Protein AF-0000000079470065 (afdb_homodimer)

Radius of gyration: 27.19 Å; Cα contacts (8 Å, |Δi|>4): 538; chains: 2; bounding box: 46×106×89 Å

pLDDT: mean 90.36, std 14.83, range [34.91, 98.94]

Foldseek 3Di:
DPPPPPPPPPDPPPPPPPPPPPPDFAADDALADALVRVQVLCVVVPWHWDWDADPVRATWIWTDDPRFIKIKHFDPHDPVRHGQKIKIKGKDAPADAPPCLQVVCCVPDPQWRWDADPRGMIMTMGIDGQPDPHGPVVVVVSVVVCNVCVVVSCVSSPD/DPPDPPPPPPDPPPPPPPPPPPPDFAADDALADALVRVQVLCVVVPWHWDWDADPVRATWIWTDDPRFIKIKHFDPHDPVRHGQKIKIKGKDAPADAPPCLQVVCVVPDPQWRWDADPRGMIMTMGIDGQPDPHGPVVVVVSVVVCNVCVVVSCVSSPD

Structure (mmCIF, N/CA/C/O backbone):
data_AF-0000000079470065-model_v1
#
loop_
_entity.id
_entity.type
_entity.pdbx_description
1 polymer 'YbjN domain-containing protein'
#
loop_
_atom_site.group_PDB
_atom_site.id
_atom_site.type_symbol
_atom_site.label_atom_id
_atom_site.label_alt_id
_atom_site.label_comp_id
_atom_site.label_asym_id
_atom_site.label_entity_id
_atom_site.label_seq_id
_atom_site.pdbx_PDB_ins_code
_atom_site.Cartn_x
_atom_site.Cartn_y
_atom_site.Cartn_z
_atom_site.occupancy
_atom_site.B_iso_or_equiv
_atom_site.auth_seq_id
_atom_site.auth_comp_id
_atom_site.auth_asym_id
_atom_site.auth_atom_id
_atom_site.pdbx_PDB_model_num
ATOM 1 N N . MET A 1 1 ? -19.859 83.875 -9.125 1 36.03 1 MET A N 1
ATOM 2 C CA . MET A 1 1 ? -20.297 82.5 -9.25 1 36.03 1 MET A CA 1
ATOM 3 C C . MET A 1 1 ? -19.109 81.562 -9.258 1 36.03 1 MET A C 1
ATOM 5 O O . MET A 1 1 ? -18.391 81.5 -10.258 1 36.03 1 MET A O 1
ATOM 9 N N . THR A 1 2 ? -18.297 81.562 -8.109 1 48.78 2 THR A N 1
ATOM 10 C CA . THR A 1 2 ? -17.062 80.812 -7.844 1 48.78 2 THR A CA 1
ATOM 11 C C . THR A 1 2 ? -17.328 79.312 -7.855 1 48.78 2 THR A C 1
ATOM 13 O O . THR A 1 2 ? -18.219 78.812 -7.156 1 48.78 2 THR A O 1
ATOM 16 N N . GLY A 1 3 ? -17.172 78.625 -9.008 1 45.06 3 GLY A N 1
ATOM 17 C CA . GLY A 1 3 ? -17.281 77.188 -9.219 1 45.06 3 GLY A CA 1
ATOM 18 C C . GLY A 1 3 ? -16.453 76.375 -8.25 1 45.06 3 GLY A C 1
ATOM 19 O O . GLY A 1 3 ? -15.234 76.562 -8.148 1 45.06 3 GLY A O 1
ATOM 20 N N . LYS A 1 4 ? -17.062 76 -7.09 1 53.5 4 LYS A N 1
ATOM 21 C CA . LYS A 1 4 ? -16.453 75.062 -6.129 1 53.5 4 LYS A CA 1
ATOM 22 C C . LYS A 1 4 ? -16.047 73.812 -6.805 1 53.5 4 LYS A C 1
ATOM 24 O O . LYS A 1 4 ? -16.859 73.125 -7.43 1 53.5 4 LYS A O 1
ATOM 29 N N . ARG A 1 5 ? -14.836 73.688 -7.273 1 56.25 5 ARG A N 1
ATOM 30 C CA . ARG A 1 5 ? -14.273 72.375 -7.75 1 56.25 5 ARG A CA 1
ATOM 31 C C . ARG A 1 5 ? -14.398 71.312 -6.691 1 56.25 5 ARG A C 1
ATOM 33 O O . ARG A 1 5 ? -13.945 71.5 -5.555 1 56.25 5 ARG A O 1
ATOM 40 N N . ILE A 1 6 ? -15.484 70.5 -6.668 1 55.84 6 ILE A N 1
ATOM 41 C CA . ILE A 1 6 ? -15.617 69.312 -5.852 1 55.84 6 ILE A CA 1
ATOM 42 C C . ILE A 1 6 ? -14.484 68.312 -6.18 1 55.84 6 ILE A C 1
ATOM 44 O O . ILE A 1 6 ? -14.344 67.938 -7.328 1 55.84 6 ILE A O 1
ATOM 48 N N . ALA A 1 7 ? -13.352 68.312 -5.496 1 55.88 7 ALA A N 1
ATOM 49 C CA . ALA A 1 7 ? -12.305 67.312 -5.582 1 55.88 7 ALA A CA 1
ATOM 50 C C . ALA A 1 7 ? -12.852 65.938 -5.254 1 55.88 7 ALA A C 1
ATOM 52 O O . ALA A 1 7 ? -13.43 65.75 -4.191 1 55.88 7 ALA A O 1
ATOM 53 N N . THR A 1 8 ? -13.32 65.188 -6.254 1 56.91 8 THR A N 1
ATOM 54 C CA . THR A 1 8 ? -13.68 63.781 -6.086 1 56.91 8 THR A CA 1
ATOM 55 C C . THR A 1 8 ? -12.492 62.969 -5.551 1 56.91 8 THR A C 1
ATOM 57 O O . THR A 1 8 ? -11.438 62.906 -6.184 1 56.91 8 THR A O 1
ATOM 60 N N . LEU A 1 9 ? -12.312 62.812 -4.246 1 56 9 LEU A N 1
ATOM 61 C CA . LEU A 1 9 ? -11.344 61.906 -3.654 1 56 9 LEU A CA 1
ATOM 62 C C . LEU A 1 9 ? -11.617 60.469 -4.098 1 56 9 LEU A C 1
ATOM 64 O O . LEU A 1 9 ? -12.688 59.938 -3.83 1 56 9 LEU A O 1
ATOM 68 N N . ALA A 1 10 ? -10.945 59.969 -5.129 1 56.75 10 ALA A N 1
ATOM 69 C CA . ALA A 1 10 ? -10.984 58.562 -5.52 1 56.75 10 ALA A CA 1
ATOM 70 C C . ALA A 1 10 ? -10.422 57.656 -4.414 1 56.75 10 ALA A C 1
ATOM 72 O O . ALA A 1 10 ? -9.258 57.781 -4.027 1 56.75 10 ALA A O 1
ATOM 73 N N . ALA A 1 11 ? -11.273 57.125 -3.537 1 57.31 11 ALA A N 1
ATOM 74 C CA . ALA A 1 11 ? -10.883 56.094 -2.574 1 57.31 11 ALA A CA 1
ATOM 75 C C . ALA A 1 11 ? -10.312 54.844 -3.281 1 57.31 11 ALA A C 1
ATOM 77 O O . ALA A 1 11 ? -11 54.219 -4.098 1 57.31 11 ALA A O 1
ATOM 78 N N . ALA A 1 12 ? -8.977 54.656 -3.426 1 59.12 12 ALA A N 1
ATOM 79 C CA . ALA A 1 12 ? -8.32 53.438 -3.889 1 59.12 12 ALA A CA 1
ATOM 80 C C . ALA A 1 12 ? -8.672 52.25 -2.988 1 59.12 12 ALA A C 1
ATOM 82 O O . ALA A 1 12 ? -8.305 52.219 -1.811 1 59.12 12 ALA A O 1
ATOM 83 N N . ILE A 1 13 ? -9.688 51.438 -3.254 1 58.19 13 ILE A N 1
ATOM 84 C CA . ILE A 1 13 ? -9.961 50.188 -2.592 1 58.19 13 ILE A CA 1
ATOM 85 C C . ILE A 1 13 ? -8.766 49.25 -2.746 1 58.19 13 ILE A C 1
ATOM 87 O O . ILE A 1 13 ? -8.445 48.812 -3.855 1 58.19 13 ILE A O 1
ATOM 91 N N . LEU A 1 14 ? -7.758 49.219 -1.852 1 56.38 14 LEU A N 1
ATOM 92 C CA . LEU A 1 14 ? -6.738 48.188 -1.781 1 56.38 14 LEU A CA 1
ATOM 93 C C . LEU A 1 14 ? -7.371 46.812 -1.575 1 56.38 14 LEU A C 1
ATOM 95 O O . LEU A 1 14 ? -7.891 46.531 -0.496 1 56.38 14 LEU A O 1
ATOM 99 N N . LEU A 1 15 ? -7.738 46.125 -2.592 1 57.97 15 LEU A N 1
ATOM 100 C CA . LEU A 1 15 ? -8.062 44.688 -2.49 1 57.97 15 LEU A CA 1
ATOM 101 C C . LEU A 1 15 ? -6.875 43.906 -1.955 1 57.97 15 LEU A C 1
ATOM 103 O O . LEU A 1 15 ? -5.871 43.75 -2.652 1 57.97 15 LEU A O 1
ATOM 107 N N . ALA A 1 16 ?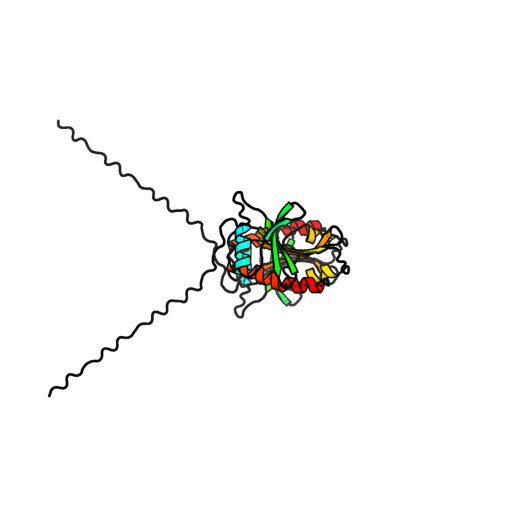 -6.691 43.781 -0.651 1 58.59 16 ALA A N 1
ATOM 108 C CA . ALA A 1 16 ? -5.754 42.812 -0.062 1 58.59 16 ALA A CA 1
ATOM 109 C C . ALA A 1 16 ? -6.004 41.406 -0.588 1 58.59 16 ALA A C 1
ATOM 111 O O . ALA A 1 16 ? -7.047 40.812 -0.315 1 58.59 16 ALA A O 1
ATOM 112 N N . ALA A 1 17 ? -5.348 41 -1.659 1 58.59 17 ALA A N 1
ATOM 113 C CA . ALA A 1 17 ? -5.332 39.594 -2.068 1 58.59 17 ALA A CA 1
ATOM 114 C C . ALA A 1 17 ? -4.891 38.688 -0.919 1 58.59 17 ALA A C 1
ATOM 116 O O . ALA A 1 17 ? -3.717 38.688 -0.542 1 58.59 17 ALA A O 1
ATOM 117 N N . LEU A 1 18 ? -5.738 38.25 -0.056 1 59.16 18 LEU A N 1
ATOM 118 C CA . LEU A 1 18 ? -5.418 37.219 0.899 1 59.16 18 LEU A CA 1
ATOM 119 C C . LEU A 1 18 ? -4.789 36 0.195 1 59.16 18 LEU A C 1
ATOM 121 O O . LEU A 1 18 ? -5.316 35.531 -0.81 1 5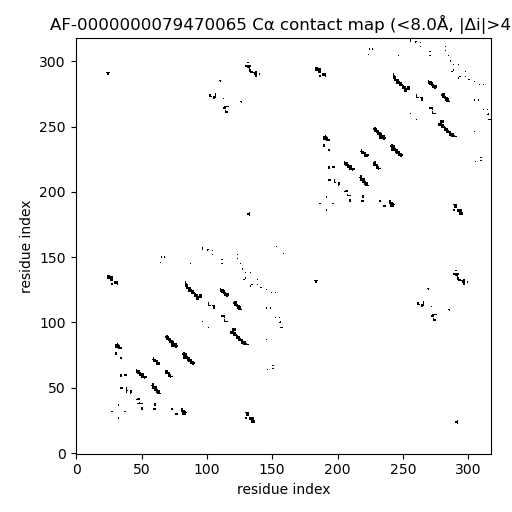9.16 18 LEU A O 1
ATOM 125 N N . PRO A 1 19 ? -3.594 35.75 0.337 1 56.59 19 PRO A N 1
ATOM 126 C CA . PRO A 1 19 ? -3.07 34.5 -0.257 1 56.59 19 PRO A CA 1
ATOM 127 C C . PRO A 1 19 ? -3.998 33.312 -0.049 1 56.59 19 PRO A C 1
ATOM 129 O O . PRO A 1 19 ? -4.59 33.156 1.022 1 56.59 19 PRO A O 1
ATOM 132 N N . ALA A 1 20 ? -4.625 32.906 -1.124 1 55.28 20 ALA A N 1
ATOM 133 C CA . ALA A 1 20 ? -5.375 31.656 -1.02 1 55.28 20 ALA A CA 1
ATOM 134 C C . ALA A 1 20 ? -4.609 30.625 -0.199 1 55.28 20 ALA A C 1
ATOM 136 O O . ALA A 1 20 ? -3.574 30.109 -0.639 1 55.28 20 ALA A O 1
ATOM 137 N N . ALA A 1 21 ? -4.66 30.719 1.068 1 59.12 21 ALA A N 1
ATOM 138 C CA . ALA A 1 21 ? -4.062 29.703 1.936 1 59.12 21 ALA A CA 1
ATOM 139 C C . ALA A 1 21 ? -4.348 28.297 1.418 1 59.12 21 ALA A C 1
ATOM 141 O O . ALA A 1 21 ? -5.5 27.969 1.136 1 59.12 21 ALA A O 1
ATOM 142 N N . ARG A 1 22 ? -3.367 27.75 0.613 1 59.44 22 ARG A N 1
ATOM 143 C CA . ARG A 1 22 ? -3.561 26.344 0.281 1 59.44 22 ARG A CA 1
ATOM 144 C C . ARG A 1 22 ? -4.117 25.578 1.473 1 59.44 22 ARG A C 1
ATOM 146 O O . ARG A 1 22 ? -3.566 25.641 2.574 1 59.44 22 ARG A O 1
ATOM 153 N N . ALA A 1 23 ? -5.344 25.203 1.37 1 65.5 23 ALA A N 1
ATOM 154 C CA . ALA A 1 23 ? -6.012 24.484 2.455 1 65.5 23 ALA A CA 1
ATOM 155 C C . ALA A 1 23 ? -5.207 23.266 2.889 1 65.5 23 ALA A C 1
ATOM 157 O O . ALA A 1 23 ? -4.902 22.391 2.07 1 65.5 23 ALA A O 1
ATOM 158 N N . SER A 1 24 ? -4.488 23.344 3.953 1 77 24 SER A N 1
ATOM 159 C CA . SER A 1 24 ? -3.75 22.234 4.562 1 77 24 SER A CA 1
ATOM 160 C C . SER A 1 24 ? -4.641 21.016 4.754 1 77 24 SER A C 1
ATOM 162 O O . SER A 1 24 ? -5.84 21.141 5.012 1 77 24 SER A O 1
ATOM 164 N N . ALA A 1 25 ? -4.102 19.797 4.34 1 84.31 25 ALA A N 1
ATOM 165 C CA . ALA A 1 25 ? -4.828 18.547 4.551 1 84.31 25 ALA A CA 1
ATOM 166 C C . ALA A 1 25 ? -5.27 18.406 6.004 1 84.31 25 ALA A C 1
ATOM 168 O O . ALA A 1 25 ? -4.578 18.859 6.914 1 84.31 25 ALA A O 1
ATOM 169 N N . ARG A 1 26 ? -6.504 17.891 6.211 1 91.06 26 ARG A N 1
ATOM 170 C CA . ARG A 1 26 ? -7.062 17.703 7.547 1 91.06 26 ARG A CA 1
ATOM 171 C C . ARG A 1 26 ? -6.48 16.453 8.203 1 91.06 26 ARG A C 1
ATOM 173 O O . ARG A 1 26 ? -6.539 15.359 7.637 1 91.06 26 ARG A O 1
ATOM 180 N N . ASP A 1 27 ? -6.055 16.562 9.375 1 93.62 27 ASP A N 1
ATOM 181 C CA . ASP A 1 27 ? -5.422 15.469 10.102 1 93.62 27 ASP A CA 1
ATOM 182 C C . ASP A 1 27 ? -6.449 14.406 10.492 1 93.62 27 ASP A C 1
ATOM 184 O O . ASP A 1 27 ? -7.562 14.734 10.906 1 93.62 27 ASP A O 1
ATOM 188 N N . LEU A 1 28 ? -5.988 13.148 10.422 1 95.31 28 LEU A N 1
ATOM 189 C CA . LEU A 1 28 ? -6.762 12.086 11.055 1 95.31 28 LEU A CA 1
ATOM 190 C C . LEU A 1 28 ? -6.527 12.07 12.562 1 95.31 28 LEU A C 1
ATOM 192 O O . LEU A 1 28 ? -5.504 12.562 13.047 1 95.31 28 LEU A O 1
ATOM 196 N N . PRO A 1 29 ? -7.48 11.539 13.25 1 93.75 29 PRO A N 1
ATOM 197 C CA . PRO A 1 29 ? -7.273 11.43 14.695 1 93.75 29 PRO A CA 1
ATOM 198 C C . PRO A 1 29 ? -6.02 10.633 15.055 1 93.75 29 PRO A C 1
ATOM 200 O O . PRO A 1 29 ? -5.699 9.648 14.375 1 93.75 29 PRO A O 1
ATOM 203 N N . ALA A 1 30 ? -5.395 11.117 16.141 1 92 30 ALA A N 1
ATOM 204 C CA . ALA A 1 30 ? -4.254 10.359 16.641 1 92 30 ALA A CA 1
ATOM 205 C C . ALA A 1 30 ? -4.652 8.922 16.969 1 92 30 ALA A C 1
ATOM 207 O O . ALA A 1 30 ? -5.727 8.68 17.531 1 92 30 ALA A O 1
ATOM 208 N N . GLY A 1 31 ? -3.82 7.984 16.609 1 94.88 31 GLY A N 1
ATOM 209 C CA . GLY A 1 31 ? -4.07 6.586 16.906 1 94.88 31 GLY A CA 1
ATOM 210 C C . GLY A 1 31 ? -4.875 5.879 15.836 1 94.88 31 GLY A C 1
ATOM 211 O O . GLY A 1 31 ? -5.066 4.664 15.898 1 94.88 31 GLY A O 1
ATOM 212 N N . GLY A 1 32 ? -5.344 6.598 14.844 1 97.25 32 GLY A N 1
ATOM 213 C CA . GLY A 1 32 ? -6.086 5.988 13.75 1 97.25 32 GLY A CA 1
ATOM 214 C C . GLY A 1 32 ? -7.59 6.156 13.891 1 97.25 32 GLY A C 1
ATOM 215 O O . GLY A 1 32 ? -8.062 7.141 14.469 1 97.25 32 GLY A O 1
ATOM 216 N N . LEU A 1 33 ? -8.328 5.301 13.297 1 98.56 33 LEU A N 1
ATOM 217 C CA . LEU A 1 33 ? -9.773 5.441 13.211 1 98.56 33 LEU A CA 1
ATOM 218 C C . LEU A 1 33 ? -10.477 4.258 13.867 1 98.56 33 LEU A C 1
ATOM 220 O O . LEU A 1 33 ? -9.984 3.127 13.805 1 98.56 33 LEU A O 1
ATOM 224 N N . THR A 1 34 ? -11.586 4.555 14.516 1 98.44 34 THR A N 1
ATOM 225 C CA . THR A 1 34 ? -12.477 3.482 14.945 1 98.44 34 THR A CA 1
ATOM 226 C C . THR A 1 34 ? -13.273 2.938 13.766 1 98.44 34 THR A C 1
ATOM 228 O O . THR A 1 34 ? -13.398 3.602 12.734 1 98.44 34 THR A O 1
ATOM 231 N N . ARG A 1 35 ? -13.805 1.735 13.984 1 98.62 35 ARG A N 1
ATOM 232 C CA . ARG A 1 35 ? -14.656 1.186 12.938 1 98.62 35 ARG A CA 1
ATOM 233 C C . ARG A 1 35 ? -15.867 2.08 12.695 1 98.62 35 ARG A C 1
ATOM 235 O O . ARG A 1 35 ? -16.328 2.211 11.555 1 98.62 35 ARG A O 1
ATOM 242 N N . ALA A 1 36 ? -16.391 2.729 13.695 1 98.62 36 ALA A N 1
ATOM 243 C CA . ALA A 1 36 ? -17.531 3.643 13.555 1 98.62 36 ALA A CA 1
ATOM 244 C C . ALA A 1 36 ? -17.156 4.848 12.695 1 98.62 36 ALA A C 1
ATOM 246 O O . ALA A 1 36 ? -17.938 5.285 11.844 1 98.62 36 ALA A O 1
ATOM 247 N N . GLU A 1 37 ? -15.992 5.359 12.914 1 98.62 37 GLU A N 1
ATOM 248 C CA . GLU A 1 37 ? -15.523 6.496 12.125 1 98.62 37 GLU A CA 1
ATOM 249 C C . GLU A 1 37 ? -15.266 6.094 10.672 1 98.62 37 GLU A C 1
ATOM 251 O O . GLU A 1 37 ? -15.523 6.875 9.758 1 98.62 37 GLU A O 1
ATOM 256 N N . ILE A 1 38 ? -14.734 4.852 10.461 1 98.88 38 ILE A N 1
ATOM 257 C CA . ILE A 1 38 ? -14.531 4.344 9.109 1 98.88 38 ILE A CA 1
ATOM 258 C C . ILE A 1 38 ? -15.883 4.219 8.398 1 98.88 38 ILE A C 1
ATOM 260 O O . ILE A 1 38 ? -16.016 4.637 7.246 1 98.88 38 ILE A O 1
ATOM 264 N N . ALA A 1 39 ? -16.859 3.697 9.125 1 98.94 39 ALA A N 1
ATOM 265 C CA . ALA A 1 39 ? -18.188 3.543 8.539 1 98.94 39 ALA A CA 1
ATOM 266 C C . ALA A 1 39 ? -18.781 4.898 8.172 1 98.94 39 ALA A C 1
ATOM 268 O O . ALA A 1 39 ? -19.328 5.07 7.078 1 98.94 39 ALA A O 1
ATOM 269 N N . GLN A 1 40 ? -18.656 5.848 9.055 1 98.81 40 GLN A N 1
ATOM 270 C CA . GLN A 1 40 ? -19.188 7.184 8.789 1 98.81 40 GLN A CA 1
ATOM 271 C C . GLN A 1 40 ? -18.484 7.832 7.605 1 98.81 40 GLN A C 1
ATOM 273 O O . GLN A 1 40 ? -19.109 8.492 6.785 1 98.81 40 GLN A O 1
ATOM 278 N N . TRP A 1 41 ? -17.188 7.637 7.547 1 98.81 41 TRP A N 1
ATOM 279 C CA . TRP A 1 41 ? -16.391 8.164 6.441 1 98.81 41 TRP A CA 1
ATOM 280 C C . TRP A 1 41 ? -16.844 7.562 5.113 1 98.81 41 TRP A C 1
ATOM 282 O O . TRP A 1 41 ? -17.062 8.289 4.137 1 98.81 41 TRP A O 1
ATOM 292 N N . LEU A 1 42 ? -17.031 6.262 5.07 1 98.94 42 LEU A N 1
ATOM 293 C CA . LEU A 1 42 ? -17.516 5.602 3.863 1 98.94 42 LEU A CA 1
ATOM 294 C C . LEU A 1 42 ? -18.891 6.129 3.475 1 98.94 42 LEU A C 1
ATOM 296 O O . LEU A 1 42 ? -19.141 6.438 2.307 1 98.94 42 LEU A O 1
ATOM 300 N N . GLN A 1 43 ? -19.75 6.289 4.438 1 98.88 43 GLN A N 1
ATOM 301 C CA . GLN A 1 43 ? -21.109 6.77 4.176 1 98.88 43 GLN A CA 1
ATOM 302 C C . GLN A 1 43 ? -21.094 8.211 3.672 1 98.88 43 GLN A C 1
ATOM 304 O O . GLN A 1 43 ? -21.875 8.57 2.795 1 98.88 43 GLN A O 1
ATOM 309 N N . GLY A 1 44 ? -20.203 9 4.23 1 98.56 44 GLY A N 1
ATOM 310 C CA . GLY A 1 44 ? -20.047 10.359 3.754 1 98.56 44 GLY A CA 1
ATOM 311 C C . GLY A 1 44 ? -19.625 10.438 2.295 1 98.56 44 GLY A C 1
ATOM 312 O O . GLY A 1 44 ? -19.859 11.445 1.63 1 98.56 44 GLY A O 1
ATOM 313 N N . HIS A 1 45 ? -19.078 9.406 1.792 1 98.56 45 HIS A N 1
ATOM 314 C CA . HIS A 1 45 ? -18.656 9.352 0.396 1 98.56 45 HIS A CA 1
ATOM 315 C C . HIS A 1 45 ? -19.703 8.625 -0.459 1 98.56 45 HIS A C 1
ATOM 317 O O . HIS A 1 45 ? -19.453 8.344 -1.635 1 98.56 45 HIS A O 1
ATOM 323 N N . GLY A 1 46 ? -20.812 8.203 0.137 1 98.56 46 GLY A N 1
ATOM 324 C CA . GLY A 1 46 ? -21.922 7.641 -0.622 1 98.56 46 GLY A CA 1
ATOM 325 C C . GLY A 1 46 ? -21.906 6.125 -0.658 1 98.56 46 GLY A C 1
ATOM 326 O O . GLY A 1 46 ? -22.656 5.512 -1.419 1 98.56 46 GLY A O 1
ATOM 327 N N . TYR A 1 47 ? -21.078 5.508 0.187 1 98.81 47 TYR A N 1
ATOM 328 C CA . TYR A 1 47 ? -21 4.051 0.215 1 98.81 47 TYR A CA 1
ATOM 329 C C . TYR A 1 47 ? -21.797 3.488 1.386 1 98.81 47 TYR A C 1
ATOM 331 O O . TYR A 1 47 ? -21.969 4.152 2.41 1 98.81 47 TYR A O 1
ATOM 339 N N . LYS A 1 48 ? -22.297 2.283 1.176 1 98.19 48 LYS A N 1
ATOM 340 C CA . LYS A 1 48 ? -22.797 1.536 2.326 1 98.19 48 LYS A CA 1
ATOM 341 C C . LYS A 1 48 ? -21.656 1.12 3.25 1 98.19 48 LYS A C 1
ATOM 343 O O . LYS A 1 48 ? -20.531 0.958 2.807 1 98.19 48 LYS A O 1
ATOM 348 N N . ALA A 1 49 ? -21.984 1.004 4.492 1 98.81 49 ALA A N 1
ATOM 349 C CA . ALA A 1 49 ? -20.984 0.555 5.469 1 98.81 49 ALA A CA 1
ATOM 350 C C . ALA A 1 49 ? -21.656 -0.171 6.633 1 98.81 49 ALA A C 1
ATOM 352 O O . ALA A 1 49 ? -22.516 0.394 7.316 1 98.81 49 ALA A O 1
ATOM 353 N N . LYS A 1 50 ? -21.297 -1.382 6.805 1 98.56 50 LYS A N 1
ATOM 354 C CA . LYS A 1 50 ? -21.812 -2.193 7.902 1 98.56 50 LYS A CA 1
ATOM 355 C C . LYS A 1 50 ? -20.688 -2.75 8.758 1 98.56 50 LYS A C 1
ATOM 357 O O . LYS A 1 50 ? -19.75 -3.354 8.242 1 98.56 50 LYS A O 1
ATOM 362 N N . ILE A 1 51 ? -20.797 -2.477 10.031 1 98.62 51 ILE A N 1
ATOM 363 C CA . ILE A 1 51 ? -19.859 -3.076 10.977 1 98.62 51 ILE A CA 1
ATOM 364 C C . ILE A 1 51 ? -20.406 -4.422 11.453 1 98.62 51 ILE A C 1
ATOM 366 O O . ILE A 1 51 ? -21.516 -4.504 11.961 1 98.62 51 ILE A O 1
ATOM 370 N N . HIS A 1 52 ? -19.625 -5.5 11.258 1 97.44 52 HIS A N 1
ATOM 371 C CA . HIS A 1 52 ? -20.031 -6.82 11.711 1 97.44 52 HIS A CA 1
ATOM 372 C C . HIS A 1 52 ? -18.844 -7.77 11.82 1 97.44 52 HIS A C 1
ATOM 374 O O . HIS A 1 52 ? -17.719 -7.406 11.453 1 97.44 52 HIS A O 1
ATOM 380 N N . ASP A 1 53 ? -19.047 -8.891 12.367 1 95.31 53 ASP A N 1
ATOM 381 C CA . ASP A 1 53 ? -18.016 -9.914 12.438 1 95.31 53 ASP A CA 1
ATOM 382 C C . ASP A 1 53 ? -18 -10.789 11.188 1 95.31 53 ASP A C 1
ATOM 384 O O . ASP A 1 53 ? -19.062 -11.148 10.672 1 95.31 53 ASP A O 1
ATOM 388 N N . ASP A 1 54 ? -16.797 -11.039 10.719 1 88.31 54 ASP A N 1
ATOM 389 C CA . ASP A 1 54 ? -16.719 -11.977 9.602 1 88.31 54 ASP A CA 1
ATOM 390 C C . ASP A 1 54 ? -16.875 -13.422 10.078 1 88.31 54 ASP A C 1
ATOM 392 O O . ASP A 1 54 ? -17.188 -13.656 11.25 1 88.31 54 ASP A O 1
ATOM 396 N N . SER A 1 55 ? -16.797 -14.336 9.148 1 85.12 55 SER A N 1
ATOM 397 C CA . SER A 1 55 ? -17.062 -15.734 9.461 1 85.12 55 SER A CA 1
ATOM 398 C C . SER A 1 55 ? -16.078 -16.266 10.492 1 85.12 55 SER A C 1
ATOM 400 O O . SER A 1 55 ? -16.359 -17.266 11.172 1 85.12 55 SER A O 1
ATOM 402 N N . SER A 1 56 ? -14.977 -15.648 10.617 1 87.06 56 SER A N 1
ATOM 403 C CA . SER A 1 56 ? -13.969 -16.078 11.586 1 87.06 56 SER A CA 1
ATOM 404 C C . SER A 1 56 ? -14.125 -15.336 12.906 1 87.06 56 SER A C 1
ATOM 406 O O . SER A 1 56 ? -13.359 -15.555 13.844 1 87.06 56 SER A O 1
ATOM 408 N N . GLY A 1 57 ? -15.016 -14.422 12.977 1 89.88 57 GLY A N 1
ATOM 409 C CA . GLY A 1 57 ? -15.25 -13.664 14.195 1 89.88 57 GLY A CA 1
ATOM 410 C C . GLY A 1 57 ? -14.484 -12.359 14.25 1 89.88 57 GLY A C 1
ATOM 411 O O . GLY A 1 57 ? -14.484 -11.672 15.273 1 89.88 57 GLY A O 1
ATOM 412 N N . THR A 1 58 ? -13.844 -12.102 13.141 1 91.5 58 THR A N 1
ATOM 413 C CA . THR A 1 58 ? -13.125 -10.836 13.086 1 91.5 58 THR A CA 1
ATOM 414 C C . THR A 1 58 ? -14.07 -9.688 12.727 1 91.5 58 THR A C 1
ATOM 416 O O . THR A 1 58 ? -14.789 -9.766 11.727 1 91.5 58 THR A O 1
ATOM 419 N N . SER A 1 59 ? -14.008 -8.641 13.594 1 94.06 59 SER A N 1
ATOM 420 C CA . SER A 1 59 ? -14.852 -7.477 13.336 1 94.06 59 SER A CA 1
ATOM 421 C C . SER A 1 59 ? -14.32 -6.664 12.156 1 94.06 59 SER A C 1
ATOM 423 O O . SER A 1 59 ? -13.156 -6.266 12.148 1 94.06 59 SER A O 1
ATOM 425 N N . ILE A 1 60 ? -15.203 -6.402 11.148 1 98 60 ILE A N 1
ATOM 426 C CA . ILE A 1 60 ? -14.82 -5.719 9.922 1 98 60 ILE A CA 1
ATOM 427 C C . ILE A 1 60 ? -15.875 -4.668 9.562 1 98 60 ILE A C 1
ATOM 429 O O . ILE A 1 60 ? -16.953 -4.625 10.172 1 98 60 ILE A O 1
ATOM 433 N N . VAL A 1 61 ? -15.523 -3.738 8.711 1 98.88 61 VAL A N 1
ATOM 434 C CA . VAL A 1 61 ? -16.469 -2.861 8.023 1 98.88 61 VAL A CA 1
ATOM 435 C C . VAL A 1 61 ? -16.688 -3.346 6.594 1 98.88 61 VAL A C 1
ATOM 437 O O . VAL A 1 61 ? -15.734 -3.42 5.809 1 98.88 61 VAL A O 1
ATOM 440 N N . THR A 1 62 ? -17.906 -3.678 6.25 1 98.81 62 THR A N 1
ATOM 441 C CA . THR A 1 62 ? -18.219 -4.176 4.914 1 98.81 62 THR A CA 1
ATOM 442 C C . THR A 1 62 ? -18.906 -3.094 4.082 1 98.81 62 THR A C 1
ATOM 444 O O . THR A 1 62 ? -19.766 -2.367 4.586 1 98.81 62 THR A O 1
ATOM 447 N N . SER A 1 63 ? -18.453 -2.967 2.84 1 98.88 63 SER A N 1
ATOM 448 C CA . SER A 1 63 ? -19.047 -2.035 1.885 1 98.88 63 SER A CA 1
ATOM 449 C C . SER A 1 63 ? -19.203 -2.682 0.514 1 98.88 63 SER A C 1
ATOM 451 O O . SER A 1 63 ? -19.266 -3.908 0.401 1 98.88 63 SER A O 1
ATOM 453 N N . ALA A 1 64 ? -19.594 -1.82 -0.484 1 98.81 64 ALA A N 1
ATOM 454 C CA . ALA A 1 64 ? -19.797 -2.295 -1.85 1 98.81 64 ALA A CA 1
ATOM 455 C C . ALA A 1 64 ? -19.703 -1.146 -2.85 1 98.81 64 ALA A C 1
ATOM 457 O O . ALA A 1 64 ? -20.031 -0.001 -2.52 1 98.81 64 ALA A O 1
ATOM 458 N N . SER A 1 65 ? -19.219 -1.472 -3.92 1 98.56 65 SER A N 1
ATOM 459 C CA . SER A 1 65 ? -19.203 -0.563 -5.062 1 98.56 65 SER A CA 1
ATOM 460 C C . SER A 1 65 ? -19.125 -1.331 -6.379 1 98.56 65 SER A C 1
ATOM 462 O O . SER A 1 65 ? -18.516 -2.396 -6.445 1 98.56 65 SER A O 1
ATOM 464 N N . ASP A 1 66 ? -19.812 -0.856 -7.449 1 98.19 66 ASP A N 1
ATOM 465 C CA . ASP A 1 66 ? -19.766 -1.439 -8.789 1 98.19 66 ASP A CA 1
ATOM 466 C C . ASP A 1 66 ? -20.203 -2.902 -8.766 1 98.19 66 ASP A C 1
ATOM 468 O O . ASP A 1 66 ? -19.641 -3.736 -9.469 1 98.19 66 ASP A O 1
ATOM 472 N N . GLY A 1 67 ? -21.125 -3.18 -7.824 1 98.06 67 GLY A N 1
ATOM 473 C CA . GLY A 1 67 ? -21.688 -4.52 -7.727 1 98.06 67 GLY A CA 1
ATOM 474 C C . GLY A 1 67 ? -20.75 -5.5 -7.039 1 98.06 67 GLY A C 1
ATOM 475 O O . GLY A 1 67 ? -21 -6.711 -7.047 1 98.06 67 GLY A O 1
ATOM 476 N N . LEU A 1 68 ? -19.656 -5.023 -6.5 1 98.69 68 LEU A N 1
ATOM 477 C CA . LEU A 1 68 ? -18.672 -5.867 -5.828 1 98.69 68 LEU A CA 1
ATOM 478 C C . LEU A 1 68 ? -18.656 -5.594 -4.328 1 98.69 68 LEU A C 1
ATOM 480 O O . LEU A 1 68 ? -18.625 -4.438 -3.904 1 98.69 68 LEU A O 1
ATOM 484 N N . ASN A 1 69 ? -18.656 -6.664 -3.521 1 98.25 69 ASN A N 1
ATOM 485 C CA . ASN A 1 69 ? -18.531 -6.531 -2.074 1 98.25 69 ASN A CA 1
ATOM 486 C C . ASN A 1 69 ? -17.078 -6.508 -1.637 1 98.25 69 ASN A C 1
ATOM 488 O O . ASN A 1 69 ? -16.25 -7.242 -2.18 1 98.25 69 ASN A O 1
ATOM 492 N N . TRP A 1 70 ? -16.812 -5.715 -0.678 1 98.62 70 TRP A N 1
ATOM 493 C CA . TRP A 1 70 ? -15.453 -5.645 -0.133 1 98.62 70 TRP A CA 1
ATOM 494 C C . TRP A 1 70 ? -15.477 -5.199 1.326 1 98.62 70 TRP A C 1
ATOM 496 O O . TRP A 1 70 ? -16.5 -4.73 1.822 1 98.62 70 TRP A O 1
ATOM 506 N N . ASP A 1 71 ? -14.336 -5.445 2.012 1 98.81 71 ASP A N 1
ATOM 507 C CA . ASP A 1 71 ? -14.227 -5.188 3.445 1 98.81 71 ASP A CA 1
ATOM 508 C C . ASP A 1 71 ? -13.039 -4.277 3.752 1 98.81 71 ASP A C 1
ATOM 510 O O . ASP A 1 71 ? -12.094 -4.191 2.965 1 98.81 71 ASP A O 1
ATOM 514 N N . ILE A 1 72 ? -13.188 -3.592 4.879 1 98.88 72 ILE A N 1
ATOM 515 C CA . ILE A 1 72 ? -12.016 -2.994 5.516 1 98.88 72 ILE A CA 1
ATOM 516 C C . ILE A 1 72 ? -11.727 -3.707 6.836 1 98.88 72 ILE A C 1
ATOM 518 O O . ILE A 1 72 ? -12.562 -3.711 7.742 1 98.88 72 ILE A O 1
ATOM 522 N N . TYR A 1 73 ? -10.562 -4.32 6.883 1 98.38 73 TYR A N 1
ATOM 523 C CA . TYR A 1 73 ? -10.016 -4.848 8.125 1 98.38 73 TYR A CA 1
ATOM 524 C C . TYR A 1 73 ? -9.195 -3.789 8.852 1 98.38 73 TYR A C 1
ATOM 526 O O . TYR A 1 73 ? -8.586 -2.922 8.227 1 98.38 73 TYR A O 1
ATOM 534 N N . VAL A 1 74 ? -9.242 -3.836 10.172 1 97.81 74 VAL A N 1
ATOM 535 C CA . VAL A 1 74 ? -8.469 -2.883 10.961 1 97.81 74 VAL A CA 1
ATOM 536 C C . VAL A 1 74 ? -7.477 -3.633 11.852 1 97.81 74 VAL A C 1
ATOM 538 O O . VAL A 1 74 ? -7.789 -4.707 12.367 1 97.81 74 VAL A O 1
ATOM 541 N N . TYR A 1 75 ? -6.281 -3.045 11.953 1 96.56 75 TYR A N 1
ATOM 542 C CA . TYR A 1 75 ? -5.215 -3.691 12.703 1 96.56 75 TYR A CA 1
ATOM 543 C C . TYR A 1 75 ? -4.52 -2.699 13.633 1 96.56 75 TYR A C 1
ATOM 545 O O . TYR A 1 75 ? -4.684 -1.486 13.484 1 96.56 75 TYR A O 1
ATOM 553 N N . GLU A 1 76 ? -3.799 -3.301 14.617 1 96.75 76 GLU A N 1
ATOM 554 C CA . GLU A 1 76 ? -2.996 -2.559 15.586 1 96.75 76 GLU A CA 1
ATOM 555 C C . GLU A 1 76 ? -3.85 -1.555 16.359 1 96.75 76 GLU A C 1
ATOM 557 O O . GLU A 1 76 ? -3.457 -0.398 16.531 1 96.75 76 GLU A O 1
ATOM 562 N N . CYS A 1 77 ? -4.977 -1.99 16.75 1 97.25 77 CYS A N 1
ATOM 563 C CA . CYS A 1 77 ? -5.914 -1.138 17.469 1 97.25 77 CYS A CA 1
ATOM 564 C C . CYS A 1 77 ? -5.469 -0.938 18.906 1 97.25 77 CYS A C 1
ATOM 566 O O . CYS A 1 77 ? -4.98 -1.871 19.547 1 97.25 77 CYS A O 1
ATOM 568 N N . ASN A 1 78 ? -5.719 0.286 19.344 1 97.06 78 ASN A N 1
ATOM 569 C CA . ASN A 1 78 ? -5.395 0.543 20.734 1 97.06 78 ASN A CA 1
ATOM 570 C C . ASN A 1 78 ? -6.586 0.277 21.656 1 97.06 78 ASN A C 1
ATOM 572 O O . ASN A 1 78 ? -7.613 -0.238 21.203 1 97.06 78 ASN A O 1
ATOM 576 N N . GLY A 1 79 ? -6.383 0.563 22.938 1 95.94 79 GLY A N 1
ATOM 577 C CA . GLY A 1 79 ? -7.398 0.263 23.938 1 95.94 79 GLY A CA 1
ATOM 578 C C . GLY A 1 79 ? -8.703 0.996 23.688 1 95.94 79 GLY A C 1
ATOM 579 O O . GLY A 1 79 ? -9.766 0.545 24.125 1 95.94 79 GLY A O 1
ATOM 580 N N . ALA A 1 80 ? -8.688 2.119 22.969 1 96.12 80 ALA A N 1
ATOM 581 C CA . ALA A 1 80 ? -9.867 2.932 22.703 1 96.12 80 ALA A CA 1
ATOM 582 C C . ALA A 1 80 ? -10.516 2.529 21.375 1 96.12 80 ALA A C 1
ATOM 584 O O . ALA A 1 80 ? -11.445 3.189 20.906 1 96.12 80 ALA A O 1
ATOM 585 N N . GLY A 1 81 ? -9.992 1.453 20.75 1 96.62 81 GLY A N 1
ATOM 586 C CA . GLY A 1 81 ? -10.555 0.966 19.5 1 96.62 81 GLY A CA 1
ATOM 587 C C . GLY A 1 81 ? -10.078 1.736 18.297 1 96.62 81 GLY A C 1
ATOM 588 O O . GLY A 1 81 ? -10.641 1.614 17.203 1 96.62 81 GLY A O 1
ATOM 589 N N . ARG A 1 82 ? -9.07 2.602 18.484 1 97.62 82 ARG A N 1
ATOM 590 C CA . ARG A 1 82 ? -8.492 3.344 17.375 1 97.62 82 ARG A CA 1
ATOM 591 C C . ARG A 1 82 ? -7.418 2.525 16.672 1 97.62 82 ARG A C 1
ATOM 593 O O . ARG A 1 82 ? -6.484 2.033 17.312 1 97.62 82 ARG A O 1
ATOM 600 N N . CYS A 1 83 ? -7.586 2.398 15.406 1 98.12 83 CYS A N 1
ATOM 601 C CA . CYS A 1 83 ? -6.734 1.511 14.617 1 98.12 83 CYS A CA 1
ATOM 602 C C . CYS A 1 83 ? -5.992 2.285 13.531 1 98.12 83 CYS A C 1
ATOM 604 O O . CYS A 1 83 ? -6.617 2.908 12.672 1 98.12 83 CYS A O 1
ATOM 606 N N . PRO A 1 84 ? -4.656 2.273 13.492 1 97.56 84 PRO A N 1
ATOM 607 C CA . PRO A 1 84 ? -3.877 3.029 12.508 1 97.56 84 PRO A CA 1
ATOM 608 C C . PRO A 1 84 ? -3.67 2.264 11.203 1 97.56 84 PRO A C 1
ATOM 610 O O . PRO A 1 84 ? -3.27 2.85 10.195 1 97.56 84 PRO A O 1
ATOM 613 N N . ASP A 1 85 ? -3.881 0.974 11.227 1 97.38 85 ASP A N 1
ATOM 614 C CA . ASP A 1 85 ? -3.543 0.104 10.102 1 97.38 85 ASP A CA 1
ATOM 615 C C . ASP A 1 85 ? -4.793 -0.556 9.523 1 97.38 85 ASP A C 1
ATOM 617 O O . ASP A 1 85 ? -5.492 -1.294 10.219 1 97.38 85 ASP A O 1
ATOM 621 N N . LEU A 1 86 ? -5.102 -0.228 8.211 1 98.44 86 LEU A N 1
ATOM 622 C CA . LEU A 1 86 ? -6.285 -0.711 7.516 1 98.44 86 LEU A CA 1
ATOM 623 C C . LEU A 1 86 ? -5.895 -1.608 6.344 1 98.44 86 LEU A C 1
ATOM 625 O O . LEU A 1 86 ? -4.785 -1.506 5.82 1 98.44 86 LEU A O 1
ATOM 629 N N . GLN A 1 87 ? -6.797 -2.475 5.984 1 98.75 87 GLN A N 1
ATOM 630 C CA . GLN A 1 87 ? -6.664 -3.264 4.766 1 98.75 87 GLN A CA 1
ATOM 631 C C . GLN A 1 87 ? -7.996 -3.383 4.035 1 98.75 87 GLN A C 1
ATOM 633 O O . GLN A 1 87 ? -8.977 -3.887 4.594 1 98.75 87 GLN A O 1
ATOM 638 N N . TYR A 1 88 ? -8.039 -2.83 2.785 1 98.88 88 TYR A N 1
ATOM 639 C CA . TYR A 1 88 ? -9.141 -3.17 1.892 1 98.88 88 TYR A CA 1
ATOM 640 C C . TYR A 1 88 ? -9 -4.594 1.369 1 98.88 88 TYR A C 1
ATOM 642 O O . TYR A 1 88 ? -7.895 -5.039 1.053 1 98.88 88 TYR A O 1
ATOM 650 N N . ALA A 1 89 ? -10.156 -5.246 1.295 1 98.75 89 ALA A N 1
ATOM 651 C CA . ALA A 1 89 ? -10.07 -6.629 0.832 1 98.75 89 ALA A CA 1
ATOM 652 C C . ALA A 1 89 ? -11.344 -7.047 0.103 1 98.75 89 ALA A C 1
ATOM 654 O O . ALA A 1 89 ? -12.445 -6.688 0.516 1 98.75 89 ALA A O 1
ATOM 655 N N . ALA A 1 90 ? -11.164 -7.773 -0.953 1 98.56 90 ALA A N 1
ATOM 656 C CA . ALA A 1 90 ? -12.242 -8.484 -1.639 1 98.56 90 ALA A CA 1
ATOM 657 C C . ALA A 1 90 ? -11.82 -9.914 -1.971 1 98.56 90 ALA A C 1
ATOM 659 O O . ALA A 1 90 ? -10.672 -10.164 -2.344 1 98.56 90 ALA A O 1
ATOM 660 N N . GLY A 1 91 ? -12.695 -10.812 -1.768 1 97.06 91 GLY A N 1
ATOM 661 C CA . GLY A 1 91 ? -12.445 -12.211 -2.051 1 97.06 91 GLY A CA 1
ATOM 662 C C . GLY A 1 91 ? -13.609 -12.898 -2.746 1 97.06 91 GLY A C 1
ATOM 663 O O . GLY A 1 91 ? -14.75 -12.469 -2.621 1 97.06 91 GLY A O 1
ATOM 664 N N . TRP A 1 92 ? -13.273 -13.898 -3.52 1 97.19 92 TRP A N 1
ATOM 665 C CA . TRP A 1 92 ? -14.234 -14.742 -4.227 1 97.19 92 TRP A CA 1
ATOM 666 C C . TRP A 1 92 ? -13.984 -16.219 -3.936 1 97.19 92 TRP A C 1
ATOM 668 O O . TRP A 1 92 ? -12.844 -16.688 -4.039 1 97.19 92 TRP A O 1
ATOM 678 N N . SER A 1 93 ? -15.023 -16.859 -3.553 1 94.75 93 SER A N 1
ATOM 679 C CA . SER A 1 93 ? -14.922 -18.297 -3.309 1 94.75 93 SER A CA 1
ATOM 680 C C . SER A 1 93 ? -15.281 -19.109 -4.559 1 94.75 93 SER A C 1
ATOM 682 O O . SER A 1 93 ? -16.062 -18.641 -5.395 1 94.75 93 SER A O 1
ATOM 684 N N . GLY A 1 94 ? -14.664 -20.297 -4.676 1 91.56 94 GLY A N 1
ATOM 685 C CA . GLY A 1 94 ? -15.008 -21.188 -5.77 1 91.56 94 GLY A CA 1
ATOM 686 C C . GLY A 1 94 ? -14.523 -20.703 -7.121 1 91.56 94 GLY A C 1
ATOM 687 O O . GLY A 1 94 ? -15.156 -20.953 -8.148 1 91.56 94 GLY A O 1
ATOM 688 N N . VAL A 1 95 ? -13.508 -19.875 -7.094 1 89.5 95 VAL A N 1
ATOM 689 C CA . VAL A 1 95 ? -12.953 -19.328 -8.32 1 89.5 95 VAL A CA 1
ATOM 690 C C . VAL A 1 95 ? -11.656 -20.062 -8.672 1 89.5 95 VAL A C 1
ATOM 692 O O . VAL A 1 95 ? -10.805 -20.281 -7.809 1 89.5 95 VAL A O 1
ATOM 695 N N . THR A 1 96 ? -11.633 -20.562 -9.844 1 87.94 96 THR A N 1
ATOM 696 C CA . THR A 1 96 ? -10.406 -21.125 -10.391 1 87.94 96 THR A CA 1
ATOM 697 C C . THR A 1 96 ? -9.82 -20.219 -11.461 1 87.94 96 THR A C 1
ATOM 699 O O . THR A 1 96 ? -10.531 -19.797 -12.383 1 87.94 96 THR A O 1
ATOM 702 N N . VAL A 1 97 ? -8.57 -19.859 -11.211 1 92.19 97 VAL A N 1
ATOM 703 C CA . VAL A 1 97 ? -7.887 -19.047 -12.219 1 92.19 97 VAL A CA 1
ATOM 704 C C . VAL A 1 97 ? -6.707 -19.828 -12.789 1 92.19 97 VAL A C 1
ATOM 706 O O . VAL A 1 97 ? -6.211 -20.766 -12.156 1 92.19 97 VAL A O 1
ATOM 709 N N . ALA A 1 98 ? -6.293 -19.453 -14 1 89.56 98 ALA A N 1
ATOM 710 C CA . ALA A 1 98 ? -5.086 -20.062 -14.562 1 89.56 98 ALA A CA 1
ATOM 711 C C . ALA A 1 98 ? -3.871 -19.781 -13.68 1 89.56 98 ALA A C 1
ATOM 713 O O . ALA A 1 98 ? -3.852 -18.812 -12.93 1 89.56 98 ALA A O 1
ATOM 714 N N . ASP A 1 99 ? -2.902 -20.656 -13.734 1 83.5 99 ASP A N 1
ATOM 715 C CA . ASP A 1 99 ? -1.732 -20.641 -12.859 1 83.5 99 ASP A CA 1
ATOM 716 C C . ASP A 1 99 ? -1.04 -19.266 -12.898 1 83.5 99 ASP A C 1
ATOM 718 O O . ASP A 1 99 ? -0.56 -18.797 -11.867 1 83.5 99 ASP A O 1
ATOM 722 N N . ASP A 1 100 ? -1.016 -18.562 -14 1 93.56 100 ASP A N 1
ATOM 723 C CA . ASP A 1 100 ? -0.201 -17.359 -14.094 1 93.56 100 ASP A CA 1
ATOM 724 C C . ASP A 1 100 ? -1.058 -16.109 -13.914 1 93.56 100 ASP A C 1
ATOM 726 O O . ASP A 1 100 ? -0.538 -14.992 -13.914 1 93.56 100 ASP A O 1
ATOM 730 N N . THR A 1 101 ? -2.322 -16.344 -13.602 1 97.31 101 THR A N 1
ATOM 731 C CA . THR A 1 101 ? -3.256 -15.219 -13.586 1 97.31 101 THR A CA 1
ATOM 732 C C . THR A 1 101 ? -2.916 -14.25 -12.453 1 97.31 101 THR A C 1
ATOM 734 O O . THR A 1 101 ? -2.824 -13.039 -12.672 1 97.31 101 THR A O 1
ATOM 737 N N . LEU A 1 102 ? -2.697 -14.773 -11.281 1 98.19 102 LEU A N 1
ATOM 738 C CA . LEU A 1 102 ? -2.473 -13.914 -10.125 1 98.19 102 LEU A CA 1
ATOM 739 C C . LEU A 1 102 ? -1.066 -13.328 -10.148 1 98.19 102 LEU A C 1
ATOM 741 O O . LEU A 1 102 ? -0.863 -12.172 -9.758 1 98.19 102 LEU A O 1
ATOM 745 N N . ASN A 1 103 ? -0.124 -14.094 -10.648 1 97.62 103 ASN A N 1
ATOM 746 C CA . ASN A 1 103 ? 1.213 -13.547 -10.844 1 97.62 103 ASN A CA 1
ATOM 747 C C . ASN A 1 103 ? 1.204 -12.398 -11.844 1 97.62 103 ASN A C 1
ATOM 749 O O . ASN A 1 103 ? 1.858 -11.375 -11.633 1 97.62 103 ASN A O 1
ATOM 753 N N . THR A 1 104 ? 0.469 -12.602 -12.922 1 97.88 104 THR A N 1
ATOM 754 C CA . THR A 1 104 ? 0.378 -11.562 -13.945 1 97.88 104 THR A CA 1
ATOM 755 C C . THR A 1 104 ? -0.216 -10.281 -13.367 1 97.88 104 THR A C 1
ATOM 757 O O . THR A 1 104 ? 0.271 -9.188 -13.648 1 97.88 104 THR A O 1
ATOM 760 N N . TRP A 1 105 ? -1.242 -10.43 -12.539 1 98.75 105 TRP A N 1
ATOM 761 C CA . TRP A 1 105 ? -1.799 -9.242 -11.898 1 98.75 105 TRP A CA 1
ATOM 762 C C . TRP A 1 105 ? -0.748 -8.547 -11.039 1 98.75 105 TRP A C 1
ATOM 764 O O . TRP A 1 105 ? -0.534 -7.34 -11.164 1 98.75 105 TRP A O 1
ATOM 774 N N . ASN A 1 106 ? -0.115 -9.359 -10.148 1 98.69 106 ASN A N 1
ATOM 775 C CA . ASN A 1 106 ? 0.839 -8.789 -9.203 1 98.69 106 ASN A CA 1
ATOM 776 C C . ASN A 1 106 ? 2.006 -8.117 -9.922 1 98.69 106 ASN A C 1
ATOM 778 O O . ASN A 1 106 ? 2.545 -7.117 -9.438 1 98.69 106 ASN A O 1
ATOM 782 N N . ARG A 1 107 ? 2.346 -8.625 -11.023 1 97.88 107 ARG A N 1
ATOM 783 C CA . ARG A 1 107 ? 3.455 -8.086 -11.805 1 97.88 107 ARG A CA 1
ATOM 784 C C . ARG A 1 107 ? 3.057 -6.777 -12.484 1 97.88 107 ARG A C 1
ATOM 786 O O . ARG A 1 107 ? 3.842 -5.828 -12.531 1 97.88 107 ARG A O 1
ATOM 793 N N . ASP A 1 108 ? 1.88 -6.703 -13.008 1 98.25 108 ASP A N 1
ATOM 794 C CA . ASP A 1 108 ? 1.541 -5.664 -13.977 1 98.25 108 ASP A CA 1
ATOM 795 C C . ASP A 1 108 ? 0.714 -4.555 -13.328 1 98.25 108 ASP A C 1
ATOM 797 O O . ASP A 1 108 ? 0.477 -3.512 -13.938 1 98.25 108 ASP A O 1
ATOM 801 N N . ASN A 1 109 ? 0.276 -4.812 -12.07 1 98.62 109 ASN A N 1
ATOM 802 C CA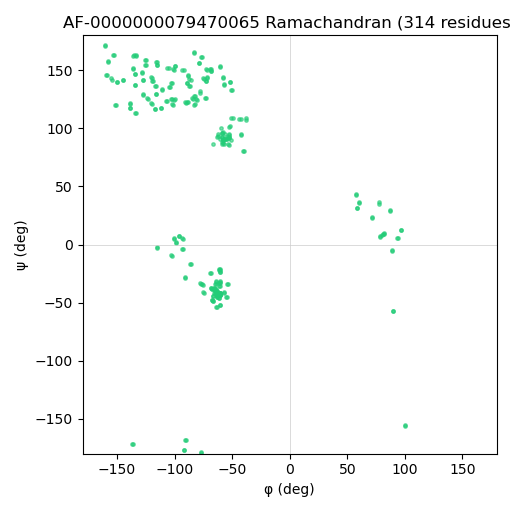 . ASN A 1 109 ? -0.568 -3.828 -11.398 1 98.62 109 ASN A CA 1
ATOM 803 C C . ASN A 1 109 ? -0.028 -3.469 -10.023 1 98.62 109 ASN A C 1
ATOM 805 O O . ASN A 1 109 ? 0.586 -4.301 -9.352 1 98.62 109 ASN A O 1
ATOM 809 N N . ARG A 1 110 ? -0.264 -2.229 -9.648 1 98.25 110 ARG A N 1
ATOM 810 C CA . ARG A 1 110 ? 0.146 -1.708 -8.344 1 98.25 110 ARG A CA 1
ATOM 811 C C . ARG A 1 110 ? -1.021 -1.704 -7.367 1 98.25 110 ARG A C 1
ATOM 813 O O . ARG A 1 110 ? -2.184 -1.693 -7.777 1 98.25 110 ARG A O 1
ATOM 820 N N . TYR A 1 111 ? -0.717 -1.792 -6.027 1 98.44 111 TYR A N 1
ATOM 821 C CA . TYR A 1 111 ? -1.563 -1.507 -4.875 1 98.44 111 TYR A CA 1
ATOM 822 C C . TYR A 1 111 ? -2.326 -2.752 -4.438 1 98.44 111 TYR A C 1
ATOM 824 O O . TYR A 1 111 ? -2.156 -3.23 -3.312 1 98.44 111 TYR A O 1
ATOM 832 N N . ILE A 1 112 ? -3.119 -3.35 -5.371 1 98.94 112 ILE A N 1
ATOM 833 C CA . ILE A 1 112 ? -3.838 -4.555 -4.973 1 98.94 112 ILE A CA 1
ATOM 834 C C . ILE A 1 112 ? -2.92 -5.77 -5.094 1 98.94 112 ILE A C 1
ATOM 836 O O . ILE A 1 112 ? -2.395 -6.051 -6.172 1 98.94 112 ILE A O 1
ATOM 840 N N . ARG A 1 113 ? -2.697 -6.461 -3.996 1 98.94 113 ARG A N 1
ATOM 841 C CA . ARG A 1 113 ? -1.969 -7.723 -3.93 1 98.94 113 ARG A CA 1
ATOM 842 C C . ARG A 1 113 ? -2.912 -8.914 -4.098 1 98.94 113 ARG A C 1
ATOM 844 O O . ARG A 1 113 ? -3.885 -9.047 -3.354 1 98.94 113 ARG A O 1
ATOM 851 N N . ALA A 1 114 ? -2.607 -9.703 -5.109 1 98.81 114 ALA A N 1
ATOM 852 C CA . ALA A 1 114 ? -3.475 -10.828 -5.461 1 98.81 114 ALA A CA 1
ATOM 853 C C . ALA A 1 114 ? -2.896 -12.148 -4.965 1 98.81 114 ALA A C 1
ATOM 855 O O . ALA A 1 114 ? -1.688 -12.375 -5.059 1 98.81 114 ALA A O 1
ATOM 856 N N . TYR A 1 115 ? -3.768 -13.023 -4.445 1 98.12 115 TYR A N 1
ATOM 857 C CA . TYR A 1 115 ? -3.285 -14.336 -4.043 1 98.12 115 TYR A CA 1
ATOM 858 C C . TYR A 1 115 ? -4.426 -15.352 -4 1 98.12 115 TYR A C 1
ATOM 860 O O . TYR A 1 115 ? -5.598 -14.969 -3.959 1 98.12 115 TYR A O 1
ATOM 868 N N . GLN A 1 116 ? -4.012 -16.594 -4.109 1 97.19 116 GLN A N 1
ATOM 869 C CA . GLN A 1 116 ? -4.934 -17.688 -3.859 1 97.19 116 GLN A CA 1
ATOM 870 C C . GLN A 1 116 ? -5.078 -17.953 -2.363 1 97.19 116 GLN A C 1
ATOM 872 O O . GLN A 1 116 ? -4.078 -18.109 -1.654 1 97.19 116 GLN A O 1
ATOM 877 N N . GLY A 1 117 ? -6.34 -17.922 -1.893 1 94.69 117 GLY A N 1
ATOM 878 C CA . GLY A 1 117 ? -6.625 -18.234 -0.502 1 94.69 117 GLY A CA 1
ATOM 879 C C . GLY A 1 117 ? -6.922 -19.703 -0.274 1 94.69 117 GLY A C 1
ATOM 880 O O . GLY A 1 117 ? -6.547 -20.547 -1.088 1 94.69 117 GLY A O 1
ATOM 881 N N . GLU A 1 118 ? -7.426 -19.953 0.924 1 87.75 118 GLU A N 1
ATOM 882 C CA . GLU A 1 118 ? -7.797 -21.312 1.268 1 87.75 118 GLU A CA 1
ATOM 883 C C . GLU A 1 118 ? -9.062 -21.75 0.528 1 87.75 118 GLU A C 1
ATOM 885 O O . GLU A 1 118 ? -9.883 -20.906 0.153 1 87.75 118 GLU A O 1
ATOM 890 N N . LYS A 1 119 ? -9.195 -23.047 0.249 1 84.81 119 LYS A N 1
ATOM 891 C CA . LYS A 1 119 ? -10.406 -23.688 -0.274 1 84.81 119 LYS A CA 1
ATOM 892 C C . LYS A 1 119 ? -10.797 -23.094 -1.621 1 84.81 119 LYS A C 1
ATOM 894 O O . LYS A 1 119 ? -11.984 -22.844 -1.869 1 84.81 119 LYS A O 1
ATOM 899 N N . GLY A 1 120 ? -9.859 -22.75 -2.408 1 88.81 120 GLY A N 1
ATOM 900 C CA . GLY A 1 120 ? -10.148 -22.344 -3.77 1 88.81 120 GLY A CA 1
ATOM 901 C C . GLY A 1 120 ? -10.688 -20.922 -3.855 1 88.81 120 GLY A C 1
ATOM 902 O O . GLY A 1 120 ? -11.617 -20.641 -4.621 1 88.81 120 GLY A O 1
ATOM 903 N N . SER A 1 121 ? -10.188 -20.062 -3.041 1 95.56 121 SER A N 1
ATOM 904 C CA . SER A 1 121 ? -10.594 -18.656 -3.109 1 95.56 121 SER A CA 1
ATOM 905 C C . SER A 1 121 ? -9.492 -17.797 -3.703 1 95.56 121 SER A C 1
ATOM 907 O O . SER A 1 121 ? -8.328 -18.219 -3.764 1 95.56 121 SER A O 1
ATOM 909 N N . VAL A 1 122 ? -9.906 -16.719 -4.328 1 98 122 VAL A N 1
ATOM 910 C CA . VAL A 1 122 ? -8.984 -15.688 -4.805 1 98 122 VAL A CA 1
ATOM 911 C C . VAL A 1 122 ? -9.25 -14.375 -4.078 1 98 122 VAL A C 1
ATOM 913 O O . VAL A 1 122 ? -10.406 -13.992 -3.881 1 98 122 VAL A O 1
ATOM 916 N N . TRP A 1 123 ? -8.148 -13.766 -3.695 1 98.31 123 TRP A N 1
ATOM 917 C CA . TRP A 1 123 ? -8.273 -12.539 -2.914 1 98.31 123 TRP A CA 1
ATOM 918 C C . TRP A 1 123 ? -7.457 -11.414 -3.539 1 98.31 123 TRP A C 1
ATOM 920 O O . TRP A 1 123 ? -6.387 -11.648 -4.105 1 98.31 123 TRP A O 1
ATOM 930 N N . GLY A 1 124 ? -7.992 -10.188 -3.514 1 98.88 124 GLY A N 1
ATOM 931 C CA . GLY A 1 124 ? -7.27 -8.945 -3.693 1 98.88 124 GLY A CA 1
ATOM 932 C C . GLY A 1 124 ? -7.289 -8.055 -2.463 1 98.88 124 GLY A C 1
ATOM 933 O O . GLY A 1 124 ? -8.352 -7.812 -1.887 1 98.88 124 GLY A O 1
ATOM 934 N N . GLU A 1 125 ? -6.07 -7.598 -2.066 1 98.94 125 GLU A N 1
ATOM 935 C CA . GLU A 1 125 ? -5.977 -6.797 -0.851 1 98.94 125 GLU A CA 1
ATOM 936 C C . GLU A 1 125 ? -5.102 -5.562 -1.069 1 98.94 125 GLU A C 1
ATOM 938 O O . GLU A 1 125 ? -4.168 -5.594 -1.875 1 98.94 125 GLU A O 1
ATOM 943 N N . PHE A 1 126 ? -5.414 -4.504 -0.428 1 98.94 126 PHE A N 1
ATOM 944 C CA . PHE A 1 126 ? -4.734 -3.217 -0.487 1 98.94 126 PHE A CA 1
ATOM 945 C C . PHE A 1 126 ? -4.52 -2.654 0.913 1 98.94 126 PHE A C 1
ATOM 947 O O . PHE A 1 126 ? -5.48 -2.281 1.592 1 98.94 126 PHE A O 1
ATOM 954 N N . ASP A 1 127 ? -3.244 -2.557 1.34 1 98.69 127 ASP A N 1
ATOM 955 C CA . ASP A 1 127 ? -2.869 -2.146 2.689 1 98.69 127 ASP A CA 1
ATOM 956 C C . ASP A 1 127 ? -2.699 -0.632 2.777 1 98.69 127 ASP A C 1
ATOM 958 O O . ASP A 1 127 ? -2.133 -0.012 1.875 1 98.69 127 ASP A O 1
ATOM 962 N N . VAL A 1 128 ? -3.189 -0.102 3.889 1 97.56 128 VAL A N 1
ATOM 963 C CA . VAL A 1 128 ? -3.115 1.337 4.117 1 97.56 128 VAL A CA 1
ATOM 964 C C . VAL A 1 128 ? -2.744 1.61 5.574 1 97.56 128 VAL A C 1
ATOM 966 O O . VAL A 1 128 ? -3.459 1.199 6.492 1 97.56 128 VAL A O 1
ATOM 969 N N . ASP A 1 129 ? -1.672 2.279 5.762 1 95.25 129 ASP A N 1
ATOM 970 C CA . ASP A 1 129 ? -1.297 2.783 7.078 1 95.25 129 ASP A CA 1
ATOM 971 C C . ASP A 1 129 ? -1.648 4.262 7.223 1 95.25 129 ASP A C 1
ATOM 973 O O . ASP A 1 129 ? -1.163 5.098 6.457 1 95.25 129 ASP A O 1
ATOM 977 N N . ILE A 1 130 ? -2.436 4.617 8.281 1 95.12 130 ILE A N 1
ATOM 978 C CA . ILE A 1 130 ? -2.982 5.969 8.273 1 95.12 130 ILE A CA 1
ATOM 979 C C . ILE A 1 130 ? -2.414 6.766 9.445 1 95.12 130 ILE A C 1
ATOM 981 O O . ILE A 1 130 ? -2.803 7.914 9.664 1 95.12 130 ILE A O 1
ATOM 985 N N . SER A 1 131 ? -1.595 6.18 10.297 1 88.81 131 SER A N 1
ATOM 986 C CA . SER A 1 131 ? -0.975 6.895 11.414 1 88.81 131 SER A CA 1
ATOM 987 C C . SER A 1 131 ? 0.437 6.383 11.68 1 88.81 131 SER A C 1
ATOM 989 O O . SER A 1 131 ? 0.714 5.191 11.516 1 88.81 131 SER A O 1
ATOM 991 N N . PRO A 1 132 ? 1.362 7.262 12.008 1 90.44 132 PRO A N 1
ATOM 992 C CA . PRO A 1 132 ? 1.071 8.672 12.289 1 90.44 132 PRO A CA 1
ATOM 993 C C . PRO A 1 132 ? 0.976 9.516 11.023 1 90.44 132 PRO A C 1
ATOM 995 O O . PRO A 1 132 ? 1.303 9.039 9.93 1 90.44 132 PRO A O 1
ATOM 998 N N . GLY A 1 133 ? 0.44 10.656 11.156 1 92.06 133 GLY A N 1
ATOM 999 C CA . GLY A 1 133 ? 0.535 11.703 10.148 1 92.06 133 GLY A CA 1
ATOM 1000 C C . GLY A 1 133 ? -0.463 11.523 9.016 1 92.06 133 GLY A C 1
ATOM 1001 O O . GLY A 1 133 ? -0.381 12.219 8 1 92.06 133 GLY A O 1
ATOM 1002 N N . GLY A 1 134 ? -1.366 10.609 9.172 1 93.94 134 GLY A N 1
ATOM 1003 C CA . GLY A 1 134 ? -2.385 10.438 8.148 1 93.94 134 GLY A CA 1
ATOM 1004 C C . GLY A 1 134 ? -3.352 11.602 8.062 1 93.94 134 GLY A C 1
ATOM 1005 O O . GLY A 1 134 ? -3.598 12.281 9.062 1 93.94 134 GLY A O 1
ATOM 1006 N N . THR A 1 135 ? -3.881 11.867 6.828 1 95.25 135 THR A N 1
ATOM 1007 C CA . THR A 1 135 ? -4.859 12.922 6.582 1 95.25 135 THR A CA 1
ATOM 1008 C C . THR A 1 135 ? -6.109 12.352 5.914 1 95.25 135 THR A C 1
ATOM 1010 O O . THR A 1 135 ? -6.055 11.297 5.285 1 95.25 135 THR A O 1
ATOM 1013 N N . TRP A 1 136 ? 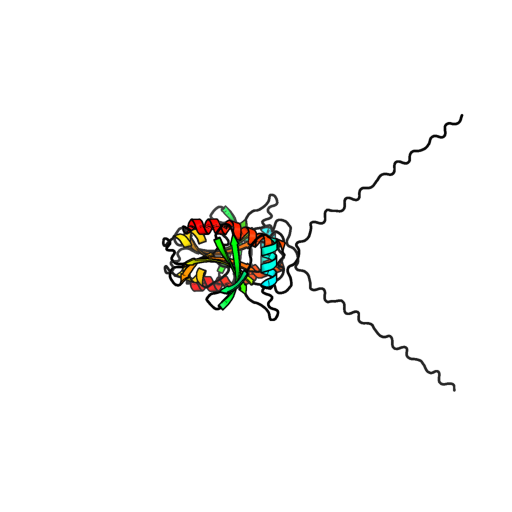-7.199 13.109 6.051 1 96.19 136 TRP A N 1
ATOM 1014 C CA . TRP A 1 136 ? -8.438 12.688 5.41 1 96.19 136 TRP A CA 1
ATOM 1015 C C . TRP A 1 136 ? -8.297 12.68 3.891 1 96.19 136 TRP A C 1
ATOM 1017 O O . TRP A 1 136 ? -8.883 11.844 3.207 1 96.19 136 TRP A O 1
ATOM 1027 N N . GLU A 1 137 ? -7.512 13.617 3.32 1 94.75 137 GLU A N 1
ATOM 1028 C CA . GLU A 1 137 ? -7.277 13.68 1.881 1 94.75 137 GLU A CA 1
ATOM 1029 C C . GLU A 1 137 ? -6.559 12.422 1.387 1 94.75 137 GLU A C 1
ATOM 1031 O O . GLU A 1 137 ? -6.895 11.883 0.331 1 94.75 137 GLU A O 1
ATOM 1036 N N . GLN A 1 138 ? -5.621 11.992 2.184 1 94.75 138 GLN A N 1
ATOM 1037 C CA . GLN A 1 138 ? -4.93 10.758 1.828 1 94.75 138 GLN A CA 1
ATOM 1038 C C . GLN A 1 138 ? -5.871 9.562 1.898 1 94.75 138 GLN A C 1
ATOM 1040 O O . GLN A 1 138 ? -5.836 8.688 1.029 1 94.75 138 GLN A O 1
ATOM 1045 N N . LEU A 1 139 ? -6.641 9.531 2.969 1 97.31 139 LEU A N 1
ATOM 1046 C CA . LEU A 1 139 ? -7.586 8.43 3.109 1 97.31 139 LEU A CA 1
ATOM 1047 C C . LEU A 1 139 ? -8.57 8.414 1.947 1 97.31 139 LEU A C 1
ATOM 1049 O O . LEU A 1 139 ? -8.875 7.352 1.399 1 97.31 139 LEU A O 1
ATOM 1053 N N . ASP A 1 140 ? -9.055 9.617 1.533 1 97.88 140 ASP A N 1
ATOM 1054 C CA . ASP A 1 140 ? -9.938 9.711 0.375 1 97.88 140 ASP A CA 1
ATOM 1055 C C . ASP A 1 140 ? -9.273 9.117 -0.869 1 97.88 140 ASP A C 1
ATOM 1057 O O . ASP A 1 140 ? -9.93 8.438 -1.659 1 97.88 140 ASP A O 1
ATOM 1061 N N . LYS A 1 141 ? -8.062 9.391 -1.017 1 96.5 141 LYS A N 1
ATOM 1062 C CA . LYS A 1 141 ? -7.34 8.914 -2.189 1 96.5 141 LYS A CA 1
ATOM 1063 C C . LYS A 1 141 ? -7.227 7.387 -2.182 1 96.5 141 LYS A C 1
ATOM 1065 O O . LYS A 1 141 ? -7.277 6.75 -3.236 1 96.5 141 LYS A O 1
ATOM 1070 N N . THR A 1 142 ? -7.039 6.754 -0.994 1 97.88 142 THR A N 1
ATOM 1071 C CA . THR A 1 142 ? -6.969 5.297 -0.93 1 97.88 142 THR A CA 1
ATOM 1072 C C . THR A 1 142 ? -8.305 4.672 -1.335 1 97.88 142 THR A C 1
ATOM 1074 O O . THR A 1 142 ? -8.328 3.633 -1.997 1 97.88 142 THR A O 1
ATOM 1077 N N . LEU A 1 143 ? -9.391 5.316 -0.925 1 98.75 143 LEU A N 1
ATOM 1078 C CA . LEU A 1 143 ? -10.703 4.828 -1.325 1 98.75 143 LEU A CA 1
ATOM 1079 C C . LEU A 1 143 ? -10.875 4.906 -2.838 1 98.75 143 LEU A C 1
ATOM 1081 O O . LEU A 1 143 ? -11.359 3.955 -3.463 1 98.75 143 LEU A O 1
ATOM 1085 N N . ASP A 1 144 ? -10.453 6.016 -3.408 1 98.19 144 ASP A N 1
ATOM 1086 C CA . ASP A 1 144 ? -10.531 6.184 -4.855 1 98.19 144 ASP A CA 1
ATOM 1087 C C . ASP A 1 144 ? -9.711 5.117 -5.578 1 98.19 144 ASP A C 1
ATOM 1089 O O . ASP A 1 144 ? -10.156 4.555 -6.578 1 98.19 144 ASP A O 1
ATOM 1093 N N . ARG A 1 145 ? -8.555 4.852 -5.117 1 98.25 145 ARG A N 1
ATOM 1094 C CA . ARG A 1 145 ? -7.676 3.854 -5.715 1 98.25 145 ARG A CA 1
ATOM 1095 C C . ARG A 1 145 ? -8.289 2.461 -5.637 1 98.25 145 ARG A C 1
ATOM 1097 O O . ARG A 1 145 ? -8.289 1.72 -6.621 1 98.25 145 ARG A O 1
ATOM 1104 N N . TRP A 1 146 ? -8.828 2.113 -4.508 1 98.81 146 TRP A N 1
ATOM 1105 C CA . TRP A 1 146 ? -9.453 0.809 -4.309 1 98.81 146 TRP A CA 1
ATOM 1106 C C . TRP A 1 146 ? -10.672 0.644 -5.215 1 98.81 146 TRP A C 1
ATOM 1108 O O . TRP A 1 146 ? -10.758 -0.322 -5.977 1 98.81 146 TRP A O 1
ATOM 1118 N N . THR A 1 147 ? -11.578 1.611 -5.121 1 98.81 147 THR A N 1
ATOM 1119 C CA . THR A 1 147 ? -12.828 1.463 -5.859 1 98.81 147 THR A CA 1
ATOM 1120 C C . THR A 1 147 ? -12.578 1.568 -7.363 1 98.81 147 THR A C 1
ATOM 1122 O O . THR A 1 147 ? -13.336 1.013 -8.164 1 98.81 147 THR A O 1
ATOM 1125 N N . GLY A 1 148 ? -11.5 2.236 -7.77 1 98.69 148 GLY A N 1
ATOM 1126 C CA . GLY A 1 148 ? -11.133 2.295 -9.18 1 98.69 148 GLY A CA 1
ATOM 1127 C C . GLY A 1 148 ? -10.461 1.028 -9.672 1 98.69 148 GLY A C 1
ATOM 1128 O O . GLY A 1 148 ? -10.641 0.633 -10.828 1 98.69 148 GLY A O 1
ATOM 1129 N N . ALA A 1 149 ? -9.711 0.383 -8.836 1 98.81 149 ALA A N 1
ATOM 1130 C CA . ALA A 1 149 ? -8.891 -0.758 -9.242 1 98.81 149 ALA A CA 1
ATOM 1131 C C . ALA A 1 149 ? -9.656 -2.066 -9.078 1 98.81 149 ALA A C 1
ATOM 1133 O O . ALA A 1 149 ? -9.422 -3.025 -9.82 1 98.81 149 ALA A O 1
ATOM 1134 N N . LEU A 1 150 ? -10.594 -2.137 -8.148 1 98.88 150 LEU A N 1
ATOM 1135 C CA . LEU A 1 150 ? -11.242 -3.393 -7.789 1 98.88 150 LEU A CA 1
ATOM 1136 C C . LEU A 1 150 ? -12.008 -3.971 -8.977 1 98.88 150 LEU A C 1
ATOM 1138 O O . LEU A 1 150 ? -11.93 -5.172 -9.242 1 98.88 150 LEU A O 1
ATOM 1142 N N . PRO A 1 151 ? -12.75 -3.166 -9.75 1 98.88 151 PRO A N 1
ATOM 1143 C CA . PRO A 1 151 ? -13.438 -3.752 -10.906 1 98.88 151 PRO A CA 1
ATOM 1144 C C . PRO A 1 151 ? -12.469 -4.309 -11.945 1 98.88 151 PRO A C 1
ATOM 1146 O O . PRO A 1 151 ? -12.773 -5.297 -12.617 1 98.88 151 PRO A O 1
ATOM 1149 N N . LEU A 1 152 ? -11.312 -3.727 -12.094 1 98.88 152 LEU A N 1
ATOM 1150 C CA . LEU A 1 152 ? -10.297 -4.227 -13.016 1 98.88 152 LEU A CA 1
ATOM 1151 C C . LEU A 1 152 ? -9.75 -5.57 -12.539 1 98.88 152 LEU A C 1
ATOM 1153 O O . LEU A 1 152 ? -9.523 -6.473 -13.352 1 98.88 152 LEU A O 1
ATOM 1157 N N . PHE A 1 153 ? -9.586 -5.719 -11.227 1 98.88 153 PHE A N 1
ATOM 1158 C CA . PHE A 1 153 ? -9.125 -6.98 -10.664 1 98.88 153 PHE A CA 1
ATOM 1159 C C . PHE A 1 153 ? -10.164 -8.078 -10.859 1 98.88 153 PHE A C 1
ATOM 1161 O O . PHE A 1 153 ? -9.844 -9.18 -11.281 1 98.88 153 PHE A O 1
ATOM 1168 N N . ALA A 1 154 ? -11.367 -7.703 -10.492 1 98.62 154 ALA A N 1
ATOM 1169 C CA . ALA A 1 154 ? -12.461 -8.664 -10.656 1 98.62 154 ALA A CA 1
ATOM 1170 C C . ALA A 1 154 ? -12.531 -9.164 -12.094 1 98.62 154 ALA A C 1
ATOM 1172 O O . ALA A 1 154 ? -12.648 -10.375 -12.336 1 98.62 154 ALA A O 1
ATOM 1173 N N . LYS A 1 155 ? -12.438 -8.266 -13.055 1 98.19 155 LYS A N 1
ATOM 1174 C CA . LYS A 1 155 ? -12.453 -8.641 -14.461 1 98.19 155 LYS A CA 1
ATOM 1175 C C . LYS A 1 155 ? -11.273 -9.547 -14.812 1 98.19 155 LYS A C 1
ATOM 1177 O O . LYS A 1 155 ? -11.43 -10.539 -15.523 1 98.19 155 LYS A O 1
ATOM 1182 N N . HIS A 1 156 ? -10.133 -9.242 -14.305 1 98.44 156 HIS A N 1
ATOM 1183 C CA . HIS A 1 156 ? -8.914 -10 -14.578 1 98.44 156 HIS A CA 1
ATOM 1184 C C . HIS A 1 156 ? -9.047 -11.445 -14.117 1 98.44 156 HIS A C 1
ATOM 1186 O O . HIS A 1 156 ? -8.516 -12.359 -14.758 1 98.44 156 HIS A O 1
ATOM 1192 N N . ILE A 1 157 ? -9.766 -11.656 -12.984 1 97.75 157 ILE A N 1
ATOM 1193 C CA . ILE A 1 157 ? -9.875 -13.016 -12.461 1 97.75 157 ILE A CA 1
ATOM 1194 C C . ILE A 1 157 ? -11.18 -13.648 -12.938 1 97.75 157 ILE A C 1
ATOM 1196 O O . ILE A 1 157 ? -11.578 -14.703 -12.438 1 97.75 157 ILE A O 1
ATOM 1200 N N . GLY A 1 158 ? -11.867 -13.008 -13.789 1 96.31 158 GLY A N 1
ATOM 1201 C CA . GLY A 1 158 ? -13.039 -13.57 -14.445 1 96.31 158 GLY A CA 1
ATOM 1202 C C . GLY A 1 158 ? -14.32 -13.367 -13.656 1 96.31 158 GLY A C 1
ATOM 1203 O O . GLY A 1 158 ? -15.211 -14.219 -13.68 1 96.31 158 GLY A O 1
ATOM 1204 N N . GLN A 1 159 ? -14.359 -12.328 -12.914 1 93.88 159 GLN A N 1
ATOM 1205 C CA . GLN A 1 159 ? -15.539 -12.047 -12.102 1 93.88 159 GLN A CA 1
ATOM 1206 C C . GLN A 1 159 ? -16.219 -10.75 -12.547 1 93.88 159 GLN A C 1
ATOM 1208 O O . GLN A 1 159 ? -15.578 -9.875 -13.125 1 93.88 159 GLN A O 1
ATOM 1213 N N . MET B 1 1 ? 11.062 48.406 71.062 1 34.91 1 MET B N 1
ATOM 1214 C CA . MET B 1 1 ? 11.664 47.625 70 1 34.91 1 MET B CA 1
ATOM 1215 C C . MET B 1 1 ? 10.586 46.875 69.188 1 34.91 1 MET B C 1
ATOM 1217 O O . MET B 1 1 ? 10 45.906 69.688 1 34.91 1 MET B O 1
ATOM 1221 N N . THR B 1 2 ? 9.695 47.719 68.438 1 48.62 2 THR B N 1
ATOM 1222 C CA . THR B 1 2 ? 8.547 47.312 67.688 1 48.62 2 THR B CA 1
ATOM 1223 C C . THR B 1 2 ? 8.984 46.469 66.5 1 48.62 2 THR B C 1
ATOM 1225 O O . THR B 1 2 ? 9.805 46.875 65.688 1 48.62 2 THR B O 1
ATOM 1228 N N . GLY B 1 3 ? 9.172 45.125 66.625 1 45.84 3 GLY B N 1
ATOM 1229 C CA . GLY B 1 3 ? 9.539 44.188 65.625 1 45.84 3 GLY B CA 1
ATOM 1230 C C . GLY B 1 3 ? 8.633 44.25 64.375 1 45.84 3 GLY B C 1
ATOM 1231 O O . GLY B 1 3 ? 7.41 44.188 64.5 1 45.84 3 GLY B O 1
ATOM 1232 N N . LYS B 1 4 ? 9.078 45.031 63.375 1 55 4 LYS B N 1
ATOM 1233 C CA . LYS B 1 4 ? 8.43 45.094 62.062 1 55 4 LYS B CA 1
ATOM 1234 C C . LYS B 1 4 ? 8.266 43.688 61.469 1 55 4 LYS B C 1
ATOM 1236 O O . LYS B 1 4 ? 9.242 42.938 61.344 1 55 4 LYS B O 1
ATOM 1241 N N . ARG B 1 5 ? 7.152 43.031 61.625 1 57.59 5 ARG B N 1
ATOM 1242 C CA . ARG B 1 5 ? 6.816 41.812 60.938 1 57.59 5 ARG B CA 1
ATOM 1243 C C . ARG B 1 5 ? 6.938 41.969 59.406 1 57.59 5 ARG B C 1
ATOM 1245 O O . ARG B 1 5 ? 6.32 42.875 58.844 1 57.59 5 ARG B O 1
ATOM 1252 N N . ILE B 1 6 ? 8.086 41.688 58.781 1 56.25 6 ILE B N 1
ATOM 1253 C CA . ILE B 1 6 ? 8.258 41.594 57.344 1 56.25 6 ILE B CA 1
ATOM 1254 C C . ILE B 1 6 ? 7.297 40.562 56.75 1 56.25 6 ILE B C 1
ATOM 1256 O O . ILE B 1 6 ? 7.32 39.406 57.156 1 56.25 6 ILE B O 1
ATOM 1260 N N . ALA B 1 7 ? 6.137 40.906 56.25 1 56.84 7 ALA B N 1
ATOM 1261 C CA . ALA B 1 7 ? 5.219 40.062 55.469 1 56.84 7 ALA B CA 1
ATOM 1262 C C . ALA B 1 7 ? 5.91 39.5 54.25 1 56.84 7 ALA B C 1
ATOM 1264 O O . ALA B 1 7 ? 6.445 40.219 53.406 1 56.84 7 ALA B O 1
ATOM 1265 N N . THR B 1 8 ? 6.531 38.312 54.312 1 57.19 8 THR B N 1
ATOM 1266 C CA . THR B 1 8 ? 7.043 37.594 53.156 1 57.19 8 THR B CA 1
ATOM 1267 C C . THR B 1 8 ? 5.934 37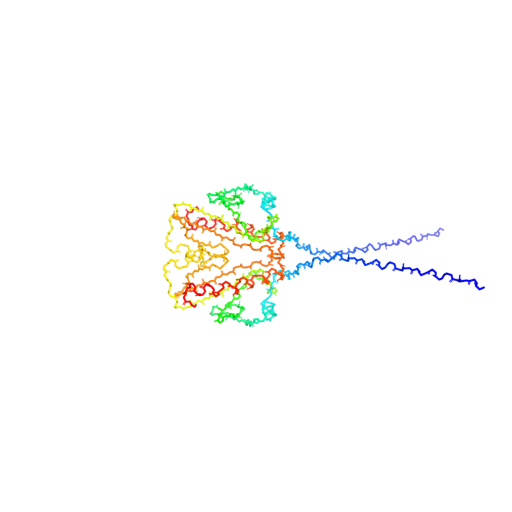.312 52.156 1 57.19 8 THR B C 1
ATOM 1269 O O . THR B 1 8 ? 4.938 36.656 52.469 1 57.19 8 THR B O 1
ATOM 1272 N N . LEU B 1 9 ? 5.68 38.188 51.219 1 56.28 9 LEU B N 1
ATOM 1273 C CA . LEU B 1 9 ? 4.793 37.906 50.094 1 56.28 9 LEU B CA 1
ATOM 1274 C C . LEU B 1 9 ? 5.277 36.719 49.281 1 56.28 9 LEU B C 1
ATOM 1276 O O . LEU B 1 9 ? 6.379 36.719 48.75 1 56.28 9 LEU B O 1
ATOM 1280 N N . ALA B 1 10 ? 4.766 35.5 49.531 1 57.06 10 ALA B N 1
ATOM 1281 C CA . ALA B 1 10 ? 5.012 34.312 48.688 1 57.06 10 ALA B CA 1
ATOM 1282 C C . ALA B 1 10 ? 4.473 34.531 47.281 1 57.06 10 ALA B C 1
ATOM 1284 O O . ALA B 1 10 ? 3.273 34.719 47.094 1 57.06 10 ALA B O 1
ATOM 1285 N N . ALA B 1 11 ? 5.316 34.969 46.344 1 57.97 11 ALA B N 1
ATOM 1286 C CA . ALA B 1 11 ? 4.973 35 44.938 1 57.97 11 ALA B CA 1
ATOM 1287 C C . ALA B 1 11 ? 4.633 33.594 44.438 1 57.97 11 ALA B C 1
ATOM 1289 O O . ALA B 1 11 ? 5.461 32.688 44.5 1 57.97 11 ALA B O 1
ATOM 1290 N N . ALA B 1 12 ? 3.35 33.156 44.281 1 59.22 12 ALA B N 1
ATOM 1291 C CA . ALA B 1 12 ? 2.896 31.938 43.625 1 59.22 12 ALA B CA 1
ATOM 1292 C C . ALA B 1 12 ? 3.311 31.922 42.156 1 59.22 12 ALA B C 1
ATOM 1294 O O . ALA B 1 12 ? 2.854 32.75 41.375 1 59.22 12 ALA B O 1
ATOM 1295 N N . ILE B 1 13 ? 4.438 31.391 41.781 1 57.56 13 ILE B N 1
ATOM 1296 C CA . ILE B 1 13 ? 4.816 31.125 40.375 1 57.56 13 ILE B CA 1
ATOM 1297 C C . ILE B 1 13 ? 3.758 30.266 39.719 1 57.56 13 ILE B C 1
ATOM 1299 O O . ILE B 1 13 ? 3.58 29.094 40.094 1 57.56 13 ILE B O 1
ATOM 1303 N N . LEU B 1 14 ? 2.703 30.797 39.062 1 55.84 14 LEU B N 1
ATOM 1304 C CA . LEU B 1 14 ? 1.821 30.047 38.188 1 55.84 14 LEU B CA 1
ATOM 1305 C C . LEU B 1 14 ? 2.611 29.406 37.031 1 55.84 14 LEU B C 1
ATOM 1307 O O . LEU B 1 14 ? 3.092 30.109 36.156 1 55.84 14 LEU B O 1
ATOM 1311 N N . LEU B 1 15 ? 3.125 28.266 37.188 1 57.5 15 LEU B N 1
ATOM 1312 C CA . LEU B 1 15 ? 3.611 27.484 36.062 1 57.5 15 LEU B CA 1
ATOM 1313 C C . LEU B 1 15 ? 2.504 27.25 35.031 1 57.5 15 LEU B C 1
ATOM 1315 O O . LEU B 1 15 ? 1.56 26.5 35.281 1 57.5 15 LEU B O 1
ATOM 1319 N N . ALA B 1 16 ? 2.277 28.141 34.094 1 58.38 16 ALA B N 1
ATOM 1320 C CA . ALA B 1 16 ? 1.44 27.875 32.938 1 58.38 16 ALA B CA 1
ATOM 1321 C C . ALA B 1 16 ? 1.878 26.609 32.219 1 58.38 16 ALA B C 1
ATOM 1323 O O . ALA B 1 16 ? 2.967 26.547 31.641 1 58.38 16 ALA B O 1
ATOM 1324 N N . ALA B 1 17 ? 1.329 25.453 32.531 1 58.78 17 ALA B N 1
ATOM 1325 C CA . ALA B 1 17 ? 1.499 24.25 31.719 1 58.78 17 ALA B CA 1
ATOM 1326 C C . ALA B 1 17 ? 1.119 24.516 30.266 1 58.78 17 ALA B C 1
ATOM 1328 O O . ALA B 1 17 ? -0.059 24.688 29.953 1 58.78 17 ALA B O 1
ATOM 1329 N N . LEU B 1 18 ? 1.979 24.984 29.438 1 58.62 18 LEU B N 1
ATOM 1330 C CA . LEU B 1 18 ? 1.735 25 28 1 58.62 18 LEU B CA 1
ATOM 1331 C C . LEU B 1 18 ? 1.266 23.641 27.516 1 58.62 18 LEU B C 1
ATOM 1333 O O . LEU B 1 18 ? 1.894 22.625 27.812 1 58.62 18 LEU B O 1
ATOM 1337 N N . PRO B 1 19 ? 0.101 23.469 27.156 1 56.22 19 PRO B N 1
ATOM 1338 C CA . PRO B 1 19 ? -0.262 22.172 26.578 1 56.22 19 PRO B CA 1
ATOM 1339 C C . PRO B 1 19 ? 0.772 21.672 25.578 1 56.22 19 PRO B C 1
ATOM 1341 O O . PRO B 1 19 ? 1.315 22.453 24.797 1 56.22 19 PRO B O 1
ATOM 1344 N N . ALA B 1 20 ? 1.513 20.656 25.984 1 55.19 20 ALA B N 1
ATOM 1345 C CA . ALA B 1 20 ? 2.375 20.016 24.984 1 55.19 20 ALA B CA 1
ATOM 1346 C C . ALA B 1 20 ? 1.672 19.906 23.641 1 55.19 20 ALA B C 1
ATOM 1348 O O . ALA B 1 20 ? 0.729 19.125 23.484 1 55.19 20 ALA B O 1
ATOM 1349 N N . ALA B 1 21 ? 1.646 20.938 22.891 1 58.47 21 ALA B N 1
ATOM 1350 C CA . ALA B 1 21 ? 1.107 20.891 21.531 1 58.47 21 ALA B CA 1
ATOM 1351 C C . ALA B 1 21 ? 1.57 19.625 20.812 1 58.47 21 ALA B C 1
ATOM 1353 O O . ALA B 1 21 ? 2.766 19.328 20.766 1 58.47 21 ALA B O 1
ATOM 1354 N N . ARG B 1 22 ? 0.713 18.562 20.859 1 59.62 22 ARG B N 1
ATOM 1355 C CA . ARG B 1 22 ? 1.074 17.438 20.016 1 59.62 22 ARG B CA 1
ATOM 1356 C C . ARG B 1 22 ? 1.655 17.906 18.688 1 59.62 22 ARG B C 1
ATOM 1358 O O . ARG B 1 22 ? 1.052 18.734 18 1 59.62 22 ARG B O 1
ATOM 1365 N N . ALA B 1 23 ? 2.916 17.75 18.531 1 65.62 23 ALA B N 1
ATOM 1366 C CA . ALA B 1 23 ? 3.605 18.203 17.328 1 65.62 23 ALA B CA 1
ATOM 1367 C C . ALA B 1 23 ? 2.92 17.672 16.062 1 65.62 23 ALA B C 1
ATOM 1369 O O . ALA B 1 23 ? 2.742 16.469 15.906 1 65.62 23 ALA B O 1
ATOM 1370 N N . SER B 1 24 ? 2.156 18.469 15.398 1 77.06 24 SER B N 1
ATOM 1371 C CA . SER B 1 24 ? 1.511 18.156 14.125 1 77.06 24 SER B CA 1
ATOM 1372 C C . SER B 1 24 ? 2.516 17.625 13.109 1 77.06 24 SER B C 1
ATOM 1374 O O . SER B 1 24 ? 3.68 18.031 13.109 1 77.06 24 SER B O 1
ATOM 1376 N N . ALA B 1 25 ? 2.131 16.484 12.414 1 84.06 25 ALA B N 1
ATOM 1377 C CA . ALA B 1 25 ? 2.977 15.922 11.359 1 84.06 25 ALA B CA 1
ATOM 1378 C C . ALA B 1 25 ? 3.352 16.984 10.336 1 84.06 25 ALA B C 1
ATOM 1380 O O . ALA B 1 25 ? 2.572 17.906 10.07 1 84.06 25 ALA B O 1
ATOM 1381 N N . ARG B 1 26 ? 4.629 16.953 9.875 1 91.12 26 ARG B N 1
ATOM 1382 C CA . ARG B 1 26 ? 5.137 17.906 8.891 1 91.12 26 ARG B CA 1
ATOM 1383 C C . ARG B 1 26 ? 4.668 17.547 7.488 1 91.12 26 ARG B C 1
ATOM 1385 O O . ARG B 1 26 ? 4.883 16.422 7.023 1 91.12 26 ARG B O 1
ATOM 1392 N N . ASP B 1 27 ? 4.152 18.469 6.793 1 93.62 27 ASP B N 1
ATOM 1393 C CA . ASP B 1 27 ? 3.613 18.234 5.453 1 93.62 27 ASP B CA 1
ATOM 1394 C C . ASP B 1 27 ? 4.734 17.984 4.449 1 93.62 27 ASP B C 1
ATOM 1396 O O . ASP B 1 27 ? 5.781 18.625 4.496 1 93.62 27 ASP B O 1
ATOM 1400 N N . LEU B 1 28 ? 4.434 17.078 3.51 1 95.31 28 LEU B N 1
ATOM 1401 C CA . LEU B 1 28 ? 5.289 16.969 2.336 1 95.31 28 LEU B CA 1
ATOM 1402 C C . LEU B 1 28 ? 4.984 18.078 1.33 1 95.31 28 LEU B C 1
ATOM 1404 O O . LEU B 1 28 ? 3.885 18.641 1.336 1 95.31 28 LEU B O 1
ATOM 1408 N N . PRO B 1 29 ? 5.957 18.359 0.535 1 93.88 29 PRO B N 1
ATOM 1409 C CA . PRO B 1 29 ? 5.691 19.359 -0.497 1 93.88 29 PRO B CA 1
ATOM 1410 C C . PRO B 1 29 ? 4.523 18.984 -1.403 1 93.88 29 PRO B C 1
ATOM 1412 O O . PRO B 1 29 ? 4.352 17.797 -1.732 1 93.88 29 PRO B O 1
ATOM 1415 N N . ALA B 1 30 ? 3.779 20.047 -1.771 1 92.12 30 ALA B N 1
ATOM 1416 C CA . ALA B 1 30 ? 2.705 19.812 -2.732 1 92.12 30 ALA B CA 1
ATOM 1417 C C . ALA B 1 30 ? 3.246 19.188 -4.016 1 92.12 30 ALA B C 1
ATOM 1419 O O . ALA B 1 30 ? 4.309 19.578 -4.504 1 92.12 30 ALA B O 1
ATOM 1420 N N . GLY B 1 31 ? 2.553 18.219 -4.535 1 94.88 31 GLY B N 1
ATOM 1421 C CA . GLY B 1 31 ? 2.939 17.578 -5.777 1 94.88 31 GLY B CA 1
ATOM 1422 C C . GLY B 1 31 ? 3.877 16.406 -5.574 1 94.88 31 GLY B C 1
ATOM 1423 O O . GLY B 1 31 ? 4.199 15.688 -6.527 1 94.88 31 GLY B O 1
ATOM 1424 N N . GLY B 1 32 ? 4.316 16.156 -4.367 1 97.25 32 GLY B N 1
ATOM 1425 C CA . GLY B 1 32 ? 5.184 15.031 -4.086 1 97.25 32 GLY B CA 1
ATOM 1426 C C . GLY B 1 32 ? 6.648 15.414 -3.969 1 97.25 32 GLY B C 1
ATOM 1427 O O . GLY B 1 32 ? 6.969 16.547 -3.576 1 97.25 32 GLY B O 1
ATOM 1428 N N . LEU B 1 33 ? 7.508 14.508 -4.203 1 98.56 33 LEU B N 1
ATOM 1429 C CA . LEU B 1 33 ? 8.938 14.703 -3.969 1 98.56 33 LEU B CA 1
ATOM 1430 C C . LEU B 1 33 ? 9.727 14.523 -5.258 1 98.56 33 LEU B C 1
ATOM 1432 O O . LEU B 1 33 ? 9.383 13.68 -6.094 1 98.56 33 LEU B O 1
ATOM 1436 N N . THR B 1 34 ? 10.758 15.328 -5.383 1 98.38 34 THR B N 1
ATOM 1437 C CA . THR B 1 34 ? 11.742 15.07 -6.426 1 98.38 34 THR B CA 1
ATOM 1438 C C . THR B 1 34 ? 12.664 13.922 -6.031 1 98.38 34 THR B C 1
ATOM 1440 O O . THR B 1 34 ? 12.766 13.578 -4.852 1 98.38 34 THR B O 1
ATOM 1443 N N . ARG B 1 35 ? 13.312 13.375 -7.07 1 98.62 35 ARG B N 1
ATOM 1444 C CA . ARG B 1 35 ? 14.281 12.328 -6.758 1 98.62 35 ARG B CA 1
ATOM 1445 C C . ARG B 1 35 ? 15.391 12.852 -5.855 1 98.62 35 ARG B C 1
ATOM 1447 O O . ARG B 1 35 ? 15.891 12.133 -4.996 1 98.62 35 ARG B O 1
ATOM 1454 N N . ALA B 1 36 ? 15.773 14.102 -5.984 1 98.62 36 ALA B N 1
ATOM 1455 C CA . ALA B 1 36 ? 16.797 14.703 -5.133 1 98.62 36 ALA B CA 1
ATOM 1456 C C . ALA B 1 36 ? 16.328 14.781 -3.684 1 98.62 36 ALA B C 1
ATOM 1458 O O . ALA B 1 36 ? 17.094 14.508 -2.762 1 98.62 36 ALA B O 1
ATOM 1459 N N . GLU B 1 37 ? 15.117 15.133 -3.496 1 98.62 37 GLU B N 1
ATOM 1460 C CA . GLU B 1 37 ? 14.562 15.211 -2.15 1 98.62 37 GLU B CA 1
ATOM 1461 C C . GLU B 1 37 ? 14.438 13.82 -1.527 1 98.62 37 GLU B C 1
ATOM 1463 O O . GLU B 1 37 ? 14.648 13.656 -0.326 1 98.62 37 GLU B O 1
ATOM 1468 N N . ILE B 1 38 ? 14.062 12.805 -2.365 1 98.88 38 ILE B N 1
ATOM 1469 C CA . ILE B 1 38 ? 13.992 11.43 -1.886 1 98.88 38 ILE B CA 1
ATOM 1470 C C . ILE B 1 38 ? 15.383 10.961 -1.447 1 98.88 38 ILE B C 1
ATOM 1472 O O . ILE B 1 38 ? 15.539 10.375 -0.376 1 98.88 38 ILE B O 1
ATOM 1476 N N . ALA B 1 39 ? 16.375 11.289 -2.262 1 98.94 39 ALA B N 1
ATOM 1477 C CA . ALA B 1 39 ? 17.734 10.906 -1.932 1 98.94 39 ALA B CA 1
ATOM 1478 C C . ALA B 1 39 ? 18.203 11.562 -0.633 1 98.94 39 ALA B C 1
ATOM 1480 O O . ALA B 1 39 ? 18.766 10.898 0.234 1 98.94 39 ALA B O 1
ATOM 1481 N N . GLN B 1 40 ? 17.906 12.828 -0.493 1 98.81 40 GLN B N 1
ATOM 1482 C CA . GLN B 1 40 ? 18.297 13.547 0.719 1 98.81 40 GLN B CA 1
ATOM 1483 C C . GLN B 1 40 ? 17.578 12.977 1.943 1 98.81 40 GLN B C 1
ATOM 1485 O O . GLN B 1 40 ? 18.188 12.852 3.014 1 98.81 40 GLN B O 1
ATOM 1490 N N . TRP B 1 41 ? 16.328 12.656 1.77 1 98.81 41 TRP B N 1
ATOM 1491 C CA . TRP B 1 41 ? 15.539 12.062 2.844 1 98.81 41 TRP B CA 1
ATOM 1492 C C . TRP B 1 41 ? 16.125 10.719 3.273 1 98.81 41 TRP B C 1
ATOM 1494 O O . TRP B 1 41 ? 16.312 10.469 4.465 1 98.81 41 TRP B O 1
ATOM 1504 N N . LEU B 1 42 ? 16.469 9.875 2.316 1 98.94 42 LEU B N 1
ATOM 1505 C CA . LEU B 1 42 ? 17.094 8.594 2.623 1 98.94 42 LEU B CA 1
ATOM 1506 C C . LEU B 1 42 ? 18.422 8.789 3.35 1 98.94 42 LEU B C 1
ATOM 1508 O O . LEU B 1 42 ? 18.688 8.125 4.352 1 98.94 42 LEU B O 1
ATOM 1512 N N . GLN B 1 43 ? 19.203 9.727 2.889 1 98.81 43 GLN B N 1
ATOM 1513 C CA . GLN B 1 43 ? 20.5 9.992 3.494 1 98.81 43 GLN B CA 1
ATOM 1514 C C . GLN B 1 43 ? 20.344 10.523 4.914 1 98.81 43 GLN B C 1
ATOM 1516 O O . GLN B 1 43 ? 21.125 10.188 5.801 1 98.81 43 GLN B O 1
ATOM 1521 N N . GLY B 1 44 ? 19.344 11.352 5.105 1 98.56 44 GLY B N 1
ATOM 1522 C CA . GLY B 1 44 ? 19.047 11.844 6.441 1 98.56 44 GLY B CA 1
ATOM 1523 C C . GLY B 1 44 ? 18.703 10.734 7.422 1 98.56 44 GLY B C 1
ATOM 1524 O O . GLY B 1 44 ? 18.859 10.906 8.633 1 98.56 44 GLY B O 1
ATOM 1525 N N . HIS B 1 45 ? 18.312 9.625 6.934 1 98.56 45 HIS B N 1
ATOM 1526 C CA . HIS B 1 45 ? 17.984 8.477 7.77 1 98.56 45 HIS B CA 1
ATOM 1527 C C . HIS B 1 45 ? 19.141 7.492 7.836 1 98.56 45 HIS B C 1
ATOM 1529 O O . HIS B 1 45 ? 19 6.391 8.367 1 98.56 45 HIS B O 1
ATOM 1535 N N . GLY B 1 46 ? 20.266 7.797 7.188 1 98.56 46 GLY B N 1
ATOM 1536 C CA . GLY B 1 46 ? 21.469 6.992 7.309 1 98.56 46 GLY B CA 1
ATOM 1537 C C . GLY B 1 46 ? 21.641 5.992 6.18 1 98.56 46 GLY B C 1
ATOM 1538 O O . GLY B 1 46 ? 22.5 5.113 6.246 1 98.56 46 GLY B O 1
ATOM 1539 N N . TYR B 1 47 ? 20.844 6.141 5.125 1 98.81 47 TYR B N 1
ATOM 1540 C CA . TYR B 1 47 ? 20.938 5.219 3.996 1 98.81 47 TYR B CA 1
ATOM 1541 C C . TYR B 1 47 ? 21.719 5.84 2.848 1 98.81 47 TYR B C 1
ATOM 1543 O O . TYR B 1 47 ? 21.75 7.062 2.697 1 98.81 47 TYR B O 1
ATOM 1551 N N . LYS B 1 48 ? 22.359 4.961 2.092 1 98.19 48 LYS B N 1
ATOM 1552 C CA . LYS B 1 48 ? 22.891 5.418 0.807 1 98.19 48 LYS B CA 1
ATOM 1553 C C . LYS B 1 48 ? 21.75 5.723 -0.17 1 98.19 48 LYS B C 1
ATOM 1555 O O . LYS B 1 48 ? 20.672 5.148 -0.068 1 98.19 48 LYS B O 1
ATOM 1560 N N . ALA B 1 49 ? 22.016 6.637 -1.042 1 98.81 49 ALA B N 1
ATOM 1561 C CA . ALA B 1 49 ? 21.031 6.977 -2.068 1 98.81 49 ALA B CA 1
ATOM 1562 C C . ALA B 1 49 ? 21.719 7.477 -3.338 1 98.81 49 ALA B C 1
ATOM 1564 O O . ALA B 1 49 ? 22.469 8.453 -3.305 1 98.81 49 ALA B O 1
ATOM 1565 N N . LYS B 1 50 ? 21.5 6.797 -4.391 1 98.5 50 LYS B N 1
ATOM 1566 C CA . LYS B 1 50 ? 22.047 7.172 -5.691 1 98.5 50 LYS B CA 1
ATOM 1567 C C . LYS B 1 50 ? 20.938 7.344 -6.73 1 98.5 50 LYS B C 1
ATOM 1569 O O . LYS B 1 50 ? 20.109 6.453 -6.906 1 98.5 50 LYS B O 1
ATOM 1574 N N . ILE B 1 51 ? 20.938 8.5 -7.328 1 98.62 51 ILE B N 1
ATOM 1575 C CA . ILE B 1 51 ? 20.031 8.734 -8.445 1 98.62 51 ILE B CA 1
ATOM 1576 C C . ILE B 1 51 ? 20.688 8.305 -9.75 1 98.62 51 ILE B C 1
ATOM 1578 O O . ILE B 1 51 ? 21.781 8.773 -10.086 1 98.62 51 ILE B O 1
ATOM 1582 N N . HIS B 1 52 ? 20.047 7.375 -10.484 1 97.31 52 HIS B N 1
ATOM 1583 C CA . HIS B 1 52 ? 20.594 6.922 -11.758 1 97.31 52 HIS B CA 1
ATOM 1584 C C . HIS B 1 52 ? 19.516 6.27 -12.617 1 97.31 52 HIS B C 1
ATOM 1586 O O . HIS B 1 52 ? 18.391 6.086 -12.164 1 97.31 52 HIS B O 1
ATOM 1592 N N . ASP B 1 53 ? 19.828 5.992 -13.805 1 95.06 53 ASP B N 1
ATOM 1593 C CA . ASP B 1 53 ? 18.922 5.277 -14.695 1 95.06 53 ASP B CA 1
ATOM 1594 C C . ASP B 1 53 ? 19.078 3.768 -14.547 1 95.06 53 ASP B C 1
ATOM 1596 O O . ASP B 1 53 ? 20.203 3.27 -14.43 1 95.06 53 ASP B O 1
ATOM 1600 N N . ASP B 1 54 ? 17.922 3.105 -14.508 1 87.94 54 ASP B N 1
ATOM 1601 C CA . ASP B 1 54 ? 18.016 1.649 -14.516 1 87.94 54 ASP B CA 1
ATOM 1602 C C . ASP B 1 54 ? 18.312 1.122 -15.914 1 87.94 54 ASP B C 1
ATOM 1604 O O . ASP B 1 54 ? 18.578 1.9 -16.828 1 87.94 54 ASP B O 1
ATOM 1608 N N . SER B 1 55 ? 18.406 -0.182 -16.016 1 85 55 SER B N 1
ATOM 1609 C CA . SER B 1 55 ? 18.812 -0.796 -17.281 1 85 55 SER B CA 1
ATOM 1610 C C . SER B 1 55 ? 17.844 -0.466 -18.406 1 85 55 SER B C 1
ATOM 1612 O O . SER B 1 55 ? 18.203 -0.544 -19.578 1 85 55 SER B O 1
ATOM 1614 N N . SER B 1 56 ? 16.672 -0.112 -18.062 1 86.69 56 SER B N 1
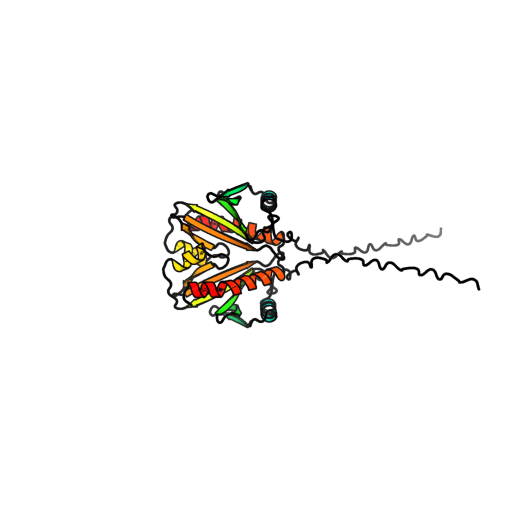ATOM 1615 C CA . SER B 1 56 ? 15.664 0.236 -19.062 1 86.69 56 SER B CA 1
ATOM 1616 C C . SER B 1 56 ? 15.656 1.736 -19.344 1 86.69 56 SER B C 1
ATOM 1618 O O . SER B 1 56 ? 14.867 2.221 -20.156 1 86.69 56 SER B O 1
ATOM 1620 N N . GLY B 1 57 ? 16.438 2.467 -18.656 1 89.69 57 GLY B N 1
ATOM 1621 C CA . GLY B 1 57 ? 16.516 3.906 -18.844 1 89.69 57 GLY B CA 1
ATOM 1622 C C . GLY B 1 57 ? 15.609 4.688 -17.922 1 89.69 57 GLY B C 1
ATOM 1623 O O . GLY B 1 57 ? 15.469 5.902 -18.062 1 89.69 57 GLY B O 1
ATOM 1624 N N . THR B 1 58 ? 15.016 3.932 -17.047 1 90.94 58 THR B N 1
ATOM 1625 C CA . THR B 1 58 ? 14.148 4.609 -16.094 1 90.94 58 THR B CA 1
ATOM 1626 C C . THR B 1 58 ? 14.969 5.168 -14.93 1 90.94 58 THR B C 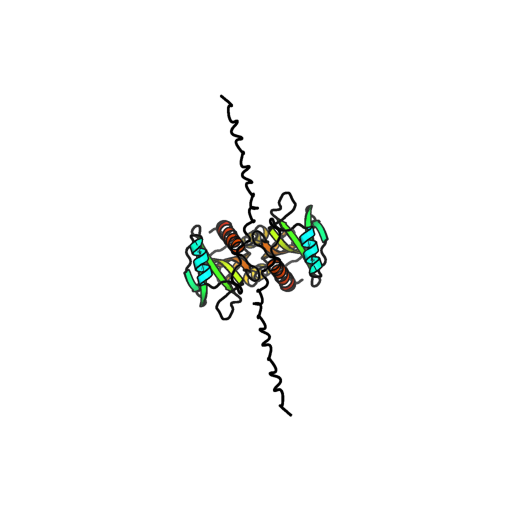1
ATOM 1628 O O . THR B 1 58 ? 15.75 4.445 -14.305 1 90.94 58 THR B O 1
ATOM 1631 N N . SER B 1 59 ? 14.742 6.504 -14.688 1 93.5 59 SER B N 1
ATOM 1632 C CA . SER B 1 59 ? 15.445 7.145 -13.578 1 93.5 59 SER B CA 1
ATOM 1633 C C . SER B 1 59 ? 14.891 6.703 -12.234 1 93.5 59 SER B C 1
ATOM 1635 O O . SER B 1 59 ? 13.688 6.805 -11.992 1 93.5 59 SER B O 1
ATOM 1637 N N . ILE B 1 60 ? 15.789 6.195 -11.336 1 97.94 60 ILE B N 1
ATOM 1638 C CA . ILE B 1 60 ? 15.391 5.652 -10.039 1 97.94 60 ILE B CA 1
ATOM 1639 C C . ILE B 1 60 ? 16.328 6.172 -8.953 1 97.94 60 ILE B C 1
ATOM 1641 O O . ILE B 1 60 ? 17.359 6.785 -9.25 1 97.94 60 ILE B O 1
ATOM 1645 N N . VAL B 1 61 ? 15.93 6.066 -7.711 1 98.88 61 VAL B N 1
ATOM 1646 C CA . VAL B 1 61 ? 16.812 6.215 -6.555 1 98.88 61 VAL B CA 1
ATOM 1647 C C . VAL B 1 61 ? 17.156 4.84 -5.988 1 98.88 61 VAL B C 1
ATOM 1649 O O . VAL B 1 61 ? 16.266 4.09 -5.578 1 98.88 61 VAL B O 1
ATOM 1652 N N . THR B 1 62 ? 18.422 4.512 -5.953 1 98.75 62 THR B N 1
ATOM 1653 C CA . THR B 1 62 ? 18.859 3.215 -5.449 1 98.75 62 THR B CA 1
ATOM 1654 C C . THR B 1 62 ? 19.469 3.352 -4.055 1 98.75 62 THR B C 1
ATOM 1656 O O . THR B 1 62 ? 20.203 4.301 -3.781 1 98.75 62 THR B O 1
ATOM 1659 N N . SER B 1 63 ? 19.062 2.426 -3.18 1 98.88 63 SER B N 1
ATOM 1660 C CA . SER B 1 63 ? 19.594 2.363 -1.823 1 98.88 63 SER B CA 1
ATOM 1661 C C . SER B 1 63 ? 19.906 0.926 -1.415 1 98.88 63 SER B C 1
ATOM 1663 O O . SER B 1 63 ? 20.109 0.061 -2.271 1 98.88 63 SER B O 1
ATOM 1665 N N . ALA B 1 64 ? 20.234 0.771 -0.096 1 98.81 64 ALA B N 1
ATOM 1666 C CA . ALA B 1 64 ? 20.562 -0.549 0.439 1 98.81 64 ALA B CA 1
ATOM 1667 C C . ALA B 1 64 ? 20.406 -0.583 1.955 1 98.81 64 ALA B C 1
ATOM 1669 O O . ALA B 1 64 ? 20.578 0.435 2.629 1 98.81 64 ALA B O 1
ATOM 1670 N N . SER B 1 65 ? 20.016 -1.655 2.379 1 98.56 65 SER B N 1
ATOM 1671 C CA . SER B 1 65 ? 19.938 -1.946 3.807 1 98.56 65 SER B CA 1
ATOM 1672 C C . SER B 1 65 ? 20.031 -3.445 4.07 1 98.56 65 SER B C 1
ATOM 1674 O O . SER B 1 65 ? 19.547 -4.254 3.271 1 98.56 65 SER B O 1
ATOM 1676 N N . ASP B 1 66 ? 20.734 -3.877 5.156 1 98.19 66 ASP B N 1
ATOM 1677 C CA . ASP B 1 66 ? 20.828 -5.273 5.574 1 98.19 66 ASP B CA 1
ATOM 1678 C C . ASP B 1 66 ? 21.422 -6.137 4.473 1 98.19 66 ASP B C 1
ATOM 1680 O O . ASP B 1 66 ? 21.016 -7.277 4.27 1 98.19 66 ASP B O 1
ATOM 1684 N N . GLY B 1 67 ? 22.312 -5.492 3.699 1 98.06 67 GLY B N 1
ATOM 1685 C CA . GLY B 1 67 ? 23.016 -6.211 2.645 1 98.06 67 GLY B CA 1
ATOM 1686 C C . GLY B 1 67 ? 22.172 -6.422 1.404 1 98.06 67 GLY B C 1
ATOM 1687 O O . GLY B 1 67 ? 22.547 -7.172 0.504 1 98.06 67 GLY B O 1
ATOM 1688 N N . LEU B 1 68 ? 20.984 -5.836 1.371 1 98.69 68 LEU B N 1
ATOM 1689 C CA . LEU B 1 68 ? 20.078 -5.98 0.245 1 98.69 68 LEU B CA 1
ATOM 1690 C C . LEU B 1 68 ? 19.938 -4.668 -0.521 1 98.69 68 LEU B C 1
ATOM 1692 O O . LEU B 1 68 ? 19.75 -3.609 0.082 1 98.69 68 LEU B O 1
ATOM 1696 N N . ASN B 1 69 ? 20.047 -4.738 -1.863 1 98.25 69 ASN B N 1
ATOM 1697 C CA . ASN B 1 69 ? 19.828 -3.568 -2.707 1 98.25 69 ASN B CA 1
ATOM 1698 C C . ASN B 1 69 ? 18.344 -3.389 -3.047 1 98.25 69 ASN B C 1
ATOM 1700 O O . ASN B 1 69 ? 17.641 -4.363 -3.295 1 98.25 69 ASN B O 1
ATOM 1704 N N . TRP B 1 70 ? 17.938 -2.184 -3.068 1 98.62 70 TRP B N 1
ATOM 1705 C CA . TRP B 1 70 ? 16.562 -1.881 -3.441 1 98.62 70 TRP B CA 1
ATOM 1706 C C . TRP B 1 70 ? 16.453 -0.487 -4.051 1 98.62 70 TRP B C 1
ATOM 1708 O O . TRP B 1 70 ? 17.391 0.31 -3.959 1 98.62 70 TRP B O 1
ATOM 1718 N N . ASP B 1 71 ? 15.312 -0.251 -4.746 1 98.75 71 ASP B N 1
ATOM 1719 C CA . ASP B 1 71 ? 15.102 0.989 -5.484 1 98.75 71 ASP B CA 1
ATOM 1720 C C . ASP B 1 71 ? 13.805 1.672 -5.051 1 98.75 71 ASP B C 1
ATOM 1722 O O . ASP B 1 71 ? 12.906 1.021 -4.516 1 98.75 71 ASP B O 1
ATOM 1726 N N . ILE B 1 72 ? 13.812 2.979 -5.254 1 98.88 72 ILE B N 1
ATOM 1727 C CA . ILE B 1 72 ? 12.547 3.709 -5.273 1 98.88 72 ILE B CA 1
ATOM 1728 C C . ILE B 1 72 ? 12.266 4.223 -6.684 1 98.88 72 ILE B C 1
ATOM 1730 O O . ILE B 1 72 ? 13.047 5.008 -7.23 1 98.88 72 ILE B O 1
ATOM 1734 N N . TYR B 1 73 ? 11.18 3.742 -7.242 1 98.31 73 TYR B N 1
ATOM 1735 C CA . TYR B 1 73 ? 10.625 4.285 -8.477 1 98.31 73 TYR B CA 1
ATOM 1736 C C . TYR B 1 73 ? 9.648 5.422 -8.195 1 98.31 73 TYR B C 1
ATOM 1738 O O . TYR B 1 73 ? 8.984 5.426 -7.156 1 98.31 73 TYR B O 1
ATOM 1746 N N . VAL B 1 74 ? 9.641 6.398 -9.07 1 97.81 74 VAL B N 1
ATOM 1747 C CA . VAL B 1 74 ? 8.719 7.52 -8.906 1 97.81 74 VAL B CA 1
ATOM 1748 C C . VAL B 1 74 ? 7.77 7.59 -10.102 1 97.81 74 VAL B C 1
ATOM 1750 O O . VAL B 1 74 ? 8.172 7.328 -11.234 1 97.81 74 VAL B O 1
ATOM 1753 N N . TYR B 1 75 ? 6.508 7.906 -9.773 1 96.5 75 TYR B N 1
ATOM 1754 C CA . TYR B 1 75 ? 5.484 7.945 -10.812 1 96.5 75 TYR B CA 1
ATOM 1755 C C . TYR B 1 75 ? 4.633 9.203 -10.688 1 96.5 75 TYR B C 1
ATOM 1757 O O . TYR B 1 75 ? 4.66 9.883 -9.664 1 96.5 75 TYR B O 1
ATOM 1765 N N . GLU B 1 76 ? 3.92 9.492 -11.82 1 96.69 76 GLU B N 1
ATOM 1766 C CA . GLU B 1 76 ? 2.986 10.609 -11.914 1 96.69 76 GLU B CA 1
ATOM 1767 C C . GLU B 1 76 ? 3.682 11.938 -11.602 1 96.69 76 GLU B C 1
ATOM 1769 O O . GLU B 1 76 ? 3.156 12.758 -10.852 1 96.69 76 GLU B O 1
ATOM 1774 N N . CYS B 1 77 ? 4.836 12.07 -12.133 1 97.25 77 CYS B N 1
ATOM 1775 C CA . CYS B 1 77 ? 5.629 13.273 -11.914 1 97.25 77 CYS B CA 1
ATOM 1776 C C . CYS B 1 77 ? 5.086 14.445 -12.719 1 97.25 77 CYS B C 1
ATOM 1778 O O . CYS B 1 77 ? 4.668 14.273 -13.867 1 97.25 77 CYS B O 1
ATOM 1780 N N . ASN B 1 78 ? 5.16 15.586 -12.055 1 97 78 ASN B N 1
ATOM 1781 C CA . ASN B 1 78 ? 4.73 16.766 -12.781 1 97 78 ASN B CA 1
ATOM 1782 C C . ASN B 1 78 ? 5.895 17.438 -13.508 1 97 78 ASN B C 1
ATOM 1784 O O . ASN B 1 78 ? 6.996 16.891 -13.562 1 97 78 ASN B O 1
ATOM 1788 N N . GLY B 1 79 ? 5.586 18.562 -14.133 1 95.94 79 GLY B N 1
ATOM 1789 C CA . GLY B 1 79 ? 6.574 19.25 -14.961 1 95.94 79 GLY B CA 1
ATOM 1790 C C . GLY B 1 79 ? 7.801 19.688 -14.18 1 95.94 79 GLY B C 1
ATOM 1791 O O . GLY B 1 79 ? 8.883 19.844 -14.75 1 95.94 79 GLY B O 1
ATOM 1792 N N . ALA B 1 80 ? 7.688 19.859 -12.867 1 96.12 80 ALA B N 1
ATOM 1793 C CA . ALA B 1 80 ? 8.781 20.312 -12.008 1 96.12 80 ALA B CA 1
ATOM 1794 C C . ALA B 1 80 ? 9.547 19.125 -11.43 1 96.12 80 ALA B C 1
ATOM 1796 O O . ALA B 1 80 ? 10.422 19.297 -10.578 1 96.12 80 ALA B O 1
ATOM 1797 N N . GLY B 1 81 ? 9.188 17.906 -11.859 1 96.56 81 GLY B N 1
ATOM 1798 C CA . GLY B 1 81 ? 9.875 16.703 -11.391 1 96.56 81 GLY B CA 1
ATOM 1799 C C . GLY B 1 81 ? 9.375 16.219 -10.047 1 96.56 81 GLY B C 1
ATOM 1800 O O . GLY B 1 81 ? 10.008 15.383 -9.406 1 96.56 81 GLY B O 1
ATOM 1801 N N . ARG B 1 82 ? 8.266 16.812 -9.562 1 97.62 82 ARG B N 1
ATOM 1802 C CA . ARG B 1 82 ? 7.668 16.375 -8.305 1 97.62 82 ARG B CA 1
ATOM 1803 C C . ARG B 1 82 ? 6.738 15.188 -8.523 1 97.62 82 ARG B C 1
ATOM 1805 O O . ARG B 1 82 ? 5.832 15.242 -9.359 1 97.62 82 ARG B O 1
ATOM 1812 N N . CYS B 1 83 ? 7 14.156 -7.801 1 98.06 83 CYS B N 1
ATOM 1813 C CA . CYS B 1 83 ? 6.305 12.891 -8.008 1 98.06 83 CYS B CA 1
ATOM 1814 C C . CYS B 1 83 ? 5.539 12.477 -6.758 1 98.06 83 CYS B C 1
ATOM 1816 O O . CYS B 1 83 ? 6.133 12.289 -5.691 1 98.06 83 CYS B O 1
ATOM 1818 N N . PRO B 1 84 ? 4.211 12.297 -6.812 1 97.56 84 PRO B N 1
ATOM 1819 C CA . PRO B 1 84 ? 3.406 11.938 -5.641 1 97.56 84 PRO B CA 1
ATOM 1820 C C . PRO B 1 84 ? 3.359 10.438 -5.387 1 97.56 84 PRO B C 1
ATOM 1822 O O . PRO B 1 84 ? 2.947 10 -4.312 1 97.56 84 PRO B O 1
ATOM 1825 N N . ASP B 1 85 ? 3.717 9.648 -6.375 1 97.44 85 ASP B N 1
ATOM 1826 C CA . ASP B 1 85 ? 3.547 8.203 -6.328 1 97.44 85 ASP B CA 1
ATOM 1827 C C . ASP B 1 85 ? 4.895 7.488 -6.391 1 97.44 85 ASP B C 1
ATOM 1829 O O . ASP B 1 85 ? 5.637 7.633 -7.363 1 97.44 85 ASP B O 1
ATOM 1833 N N . LEU B 1 86 ? 5.23 6.742 -5.277 1 98.44 86 LEU B N 1
ATOM 1834 C CA . LEU B 1 86 ? 6.5 6.039 -5.129 1 98.44 86 LEU B CA 1
ATOM 1835 C C . LEU B 1 86 ? 6.277 4.531 -5.07 1 98.44 86 LEU B C 1
ATOM 1837 O O . LEU B 1 86 ? 5.191 4.07 -4.711 1 98.44 86 LEU B O 1
ATOM 1841 N N . GLN B 1 87 ? 7.293 3.805 -5.453 1 98.75 87 GLN B N 1
ATOM 1842 C CA . GLN B 1 87 ? 7.316 2.357 -5.266 1 98.75 87 GLN B CA 1
ATOM 1843 C C . GLN B 1 87 ? 8.695 1.881 -4.816 1 98.75 87 GLN B C 1
ATOM 1845 O O . GLN B 1 87 ? 9.688 2.102 -5.508 1 98.75 87 GLN B O 1
ATOM 1850 N N . TYR B 1 88 ? 8.727 1.284 -3.578 1 98.88 88 TYR B N 1
ATOM 1851 C CA . TYR B 1 88 ? 9.906 0.514 -3.203 1 98.88 88 TYR B CA 1
ATOM 1852 C C . TYR B 1 88 ? 9.961 -0.809 -3.957 1 98.88 88 TYR B C 1
ATOM 1854 O O . TYR B 1 88 ? 8.93 -1.462 -4.148 1 98.88 88 TYR B O 1
ATOM 1862 N N . ALA B 1 89 ? 11.195 -1.146 -4.352 1 98.75 89 ALA B N 1
ATOM 1863 C CA . ALA B 1 89 ? 11.289 -2.391 -5.109 1 98.75 89 ALA B CA 1
ATOM 1864 C C . ALA B 1 89 ? 12.641 -3.066 -4.883 1 98.75 89 ALA B C 1
ATOM 1866 O O . ALA B 1 89 ? 13.672 -2.396 -4.816 1 98.75 89 ALA B O 1
ATOM 1867 N N . ALA B 1 90 ? 12.602 -4.352 -4.762 1 98.56 90 ALA B N 1
ATOM 1868 C CA . ALA B 1 90 ? 13.789 -5.207 -4.801 1 98.56 90 ALA B CA 1
ATOM 1869 C C . ALA B 1 90 ? 13.555 -6.422 -5.695 1 98.56 90 ALA B C 1
ATOM 1871 O O . ALA B 1 90 ? 12.461 -6.996 -5.703 1 98.56 90 ALA B O 1
ATOM 1872 N N . GLY B 1 91 ? 14.516 -6.734 -6.457 1 97.06 91 GLY B N 1
ATOM 1873 C CA . GLY B 1 91 ? 14.438 -7.875 -7.355 1 97.06 91 GLY B CA 1
ATOM 1874 C C . GLY B 1 91 ? 15.711 -8.711 -7.363 1 97.06 91 GLY B C 1
ATOM 1875 O O . GLY B 1 91 ? 16.797 -8.203 -7.059 1 97.06 91 GLY B O 1
ATOM 1876 N N . TRP B 1 92 ? 15.539 -9.977 -7.645 1 97.25 92 TRP B N 1
ATOM 1877 C CA . TRP B 1 92 ? 16.625 -10.938 -7.781 1 97.25 92 TRP B CA 1
ATOM 1878 C C . TRP B 1 92 ? 16.531 -11.688 -9.102 1 97.25 92 TRP B C 1
ATOM 1880 O O . TRP B 1 92 ? 15.461 -12.195 -9.461 1 97.25 92 TRP B O 1
ATOM 1890 N N . SER B 1 93 ? 17.609 -11.703 -9.789 1 94.75 93 SER B N 1
ATOM 1891 C CA . SER B 1 93 ? 17.656 -12.445 -11.047 1 94.75 93 SER B CA 1
ATOM 1892 C C . SER B 1 93 ? 18.188 -13.867 -10.828 1 94.75 93 SER B C 1
ATOM 1894 O O . SER B 1 93 ? 18.938 -14.117 -9.891 1 94.75 93 SER B O 1
ATOM 1896 N N . GLY B 1 94 ? 17.703 -14.797 -11.703 1 91.5 94 GLY B N 1
ATOM 1897 C CA . GLY B 1 94 ? 18.219 -16.156 -11.656 1 91.5 94 GLY B CA 1
ATOM 1898 C C . GLY B 1 94 ? 17.75 -16.922 -10.438 1 91.5 94 GLY B C 1
ATOM 1899 O O . GLY B 1 94 ? 18.469 -17.797 -9.938 1 91.5 94 GLY B O 1
ATOM 1900 N N . VAL B 1 95 ? 16.641 -16.484 -9.875 1 89.44 95 VAL B N 1
ATOM 1901 C CA . VAL B 1 95 ? 16.094 -17.141 -8.695 1 89.44 95 VAL B CA 1
ATOM 1902 C C . VAL B 1 95 ? 14.906 -18.016 -9.094 1 89.44 95 VAL B C 1
ATOM 1904 O O . VAL B 1 95 ? 14.047 -17.594 -9.867 1 89.44 95 VAL B O 1
ATOM 1907 N N . THR B 1 96 ? 15.016 -19.234 -8.719 1 87.94 96 THR B N 1
ATOM 1908 C CA . THR B 1 96 ? 13.883 -20.156 -8.867 1 87.94 96 THR B CA 1
ATOM 1909 C C . THR B 1 96 ? 13.25 -20.453 -7.512 1 87.94 96 THR B C 1
ATOM 1911 O O . THR B 1 96 ? 13.953 -20.812 -6.562 1 87.94 96 THR B O 1
ATOM 1914 N N . VAL B 1 97 ? 11.961 -20.172 -7.461 1 92.31 97 VAL B N 1
ATOM 1915 C CA . VAL B 1 97 ? 11.234 -20.5 -6.242 1 92.31 97 VAL B CA 1
ATOM 1916 C C . VAL B 1 97 ? 10.18 -21.562 -6.543 1 92.31 97 VAL B C 1
ATOM 1918 O O . VAL B 1 97 ? 9.766 -21.719 -7.691 1 92.31 97 VAL B O 1
ATOM 1921 N N . ALA B 1 98 ? 9.781 -22.297 -5.496 1 89.56 98 ALA B N 1
ATOM 1922 C CA . ALA B 1 98 ? 8.68 -23.234 -5.664 1 89.56 98 ALA B CA 1
ATOM 1923 C C . ALA B 1 98 ? 7.402 -22.516 -6.082 1 89.56 98 ALA B C 1
ATOM 1925 O O . ALA B 1 98 ? 7.242 -21.328 -5.816 1 89.56 98 ALA B O 1
ATOM 1926 N N . ASP B 1 99 ? 6.531 -23.203 -6.766 1 83.62 99 ASP B N 1
ATOM 1927 C CA . ASP B 1 99 ? 5.328 -22.656 -7.379 1 83.62 99 ASP B CA 1
ATOM 1928 C C . ASP B 1 99 ? 4.484 -21.906 -6.348 1 83.62 99 ASP B C 1
ATOM 1930 O O . ASP B 1 99 ? 3.902 -20.859 -6.656 1 83.62 99 ASP B O 1
ATOM 1934 N N . ASP B 1 100 ? 4.449 -22.312 -5.113 1 93.56 100 ASP B N 1
ATOM 1935 C CA . ASP B 1 100 ? 3.514 -21.719 -4.164 1 93.56 100 ASP B CA 1
ATOM 1936 C C . ASP B 1 100 ? 4.207 -20.688 -3.275 1 93.56 100 ASP B C 1
ATOM 1938 O O . ASP B 1 100 ? 3.564 -20.031 -2.453 1 93.56 100 ASP B O 1
ATOM 1942 N N . THR B 1 101 ? 5.473 -20.453 -3.576 1 97.31 101 THR B N 1
ATOM 1943 C CA . THR B 1 101 ? 6.27 -19.625 -2.684 1 97.31 101 THR B CA 1
ATOM 1944 C C . THR B 1 101 ? 5.762 -18.172 -2.695 1 97.31 101 THR B C 1
ATOM 1946 O O . THR B 1 101 ? 5.543 -17.578 -1.639 1 97.31 101 THR B O 1
ATOM 1949 N N . LEU B 1 102 ? 5.555 -17.641 -3.855 1 98.19 102 LEU B N 1
ATOM 1950 C CA . LEU B 1 102 ? 5.168 -16.25 -3.961 1 98.19 102 LEU B CA 1
ATOM 1951 C C . LEU B 1 102 ? 3.709 -16.047 -3.568 1 98.19 102 LEU B C 1
ATOM 1953 O O . LEU B 1 102 ? 3.355 -15.039 -2.957 1 98.19 102 LEU B O 1
ATOM 1957 N N . ASN B 1 103 ? 2.887 -17.031 -3.881 1 97.62 103 ASN B N 1
ATOM 1958 C CA . ASN B 1 103 ? 1.508 -16.969 -3.408 1 97.62 103 ASN B CA 1
ATOM 1959 C C . ASN B 1 103 ? 1.437 -17.016 -1.884 1 97.62 103 ASN B C 1
ATOM 1961 O O . ASN B 1 103 ? 0.656 -16.266 -1.278 1 97.62 103 ASN B O 1
ATOM 1965 N N . THR B 1 104 ? 2.25 -17.875 -1.305 1 97.94 104 THR B N 1
ATOM 1966 C CA . THR B 1 104 ? 2.275 -17.984 0.15 1 97.94 104 THR B CA 1
ATOM 1967 C C . THR B 1 104 ? 2.686 -16.656 0.783 1 97.94 104 THR B C 1
ATOM 1969 O O . THR B 1 104 ? 2.088 -16.219 1.771 1 97.94 104 THR B O 1
ATOM 1972 N N . TRP B 1 105 ? 3.67 -16 0.194 1 98.75 105 TRP B N 1
ATOM 1973 C CA . TRP B 1 105 ? 4.051 -14.695 0.706 1 98.75 105 TRP B CA 1
ATOM 1974 C C . TRP B 1 105 ? 2.881 -13.719 0.625 1 98.75 105 TRP B C 1
ATOM 1976 O O . TRP B 1 105 ? 2.535 -13.07 1.617 1 98.75 105 TRP B O 1
ATOM 1986 N N . ASN B 1 106 ? 2.301 -13.633 -0.597 1 98.69 106 ASN B N 1
ATOM 1987 C CA . ASN B 1 106 ? 1.239 -12.656 -0.826 1 98.69 106 ASN B CA 1
ATOM 1988 C C . ASN B 1 106 ? 0.041 -12.906 0.085 1 98.69 106 ASN B C 1
ATOM 1990 O O . ASN B 1 106 ? -0.635 -11.969 0.504 1 98.69 106 ASN B O 1
ATOM 1994 N N . ARG B 1 107 ? -0.176 -14.102 0.395 1 97.94 107 ARG B N 1
ATOM 1995 C CA . ARG B 1 107 ? -1.296 -14.477 1.253 1 97.94 107 ARG B CA 1
ATOM 1996 C C . ARG B 1 107 ? -1.014 -14.125 2.709 1 97.94 107 ARG B C 1
ATOM 1998 O O . ARG B 1 107 ? -1.898 -13.633 3.416 1 97.94 107 ARG B O 1
ATOM 2005 N N . ASP B 1 108 ? 0.168 -14.336 3.162 1 98.25 108 ASP B N 1
ATOM 2006 C CA . ASP B 1 108 ? 0.436 -14.375 4.598 1 98.25 108 ASP B CA 1
ATOM 2007 C C . ASP B 1 108 ? 1.094 -13.078 5.062 1 98.25 108 ASP B C 1
ATOM 2009 O O . ASP B 1 108 ? 1.243 -12.844 6.266 1 98.25 108 ASP B O 1
ATOM 2013 N N . ASN B 1 109 ? 1.489 -12.234 4.078 1 98.62 109 ASN B N 1
ATOM 2014 C CA . ASN B 1 109 ? 2.18 -11 4.441 1 98.62 109 ASN B CA 1
ATOM 2015 C C . ASN B 1 109 ? 1.527 -9.781 3.795 1 98.62 109 ASN B C 1
ATOM 2017 O O . ASN B 1 109 ? 0.957 -9.883 2.707 1 98.62 109 ASN B O 1
ATOM 2021 N N . ARG B 1 110 ? 1.607 -8.68 4.504 1 98.25 110 ARG B N 1
ATOM 2022 C CA . ARG B 1 110 ? 1.07 -7.406 4.035 1 98.25 110 ARG B CA 1
ATOM 2023 C C . ARG B 1 110 ? 2.174 -6.523 3.463 1 98.25 110 ARG B C 1
ATOM 2025 O O . ARG B 1 110 ? 3.348 -6.695 3.795 1 98.25 110 ARG B O 1
ATOM 2032 N N . TYR B 1 111 ? 1.821 -5.594 2.518 1 98.44 111 TYR B N 1
ATOM 2033 C CA . TYR B 1 111 ? 2.564 -4.438 2.031 1 98.44 111 TYR B CA 1
ATOM 2034 C C . TYR B 1 111 ? 3.445 -4.812 0.845 1 98.44 111 TYR B C 1
ATOM 2036 O O . TYR B 1 111 ? 3.266 -4.289 -0.259 1 98.44 111 TYR B O 1
ATOM 2044 N N . ILE B 1 112 ? 4.348 -5.801 1.045 1 98.94 112 ILE B N 1
ATOM 2045 C CA . ILE B 1 112 ? 5.18 -6.188 -0.09 1 98.94 112 ILE B CA 1
ATOM 2046 C C . ILE B 1 112 ? 4.414 -7.16 -0.982 1 98.94 112 ILE B C 1
ATOM 2048 O O . ILE B 1 112 ? 3.984 -8.227 -0.526 1 98.94 112 ILE B O 1
ATOM 2052 N N . ARG B 1 113 ? 4.223 -6.801 -2.229 1 98.94 113 ARG B N 1
ATOM 2053 C CA . ARG B 1 113 ? 3.639 -7.641 -3.27 1 98.94 113 ARG B CA 1
ATOM 2054 C C . ARG B 1 113 ? 4.719 -8.422 -4.016 1 98.94 113 ARG B C 1
ATOM 2056 O O . ARG B 1 113 ? 5.664 -7.832 -4.543 1 98.94 113 ARG B O 1
ATOM 2063 N N . ALA B 1 114 ? 4.551 -9.734 -3.994 1 98.81 114 ALA B N 1
ATOM 2064 C CA . ALA B 1 114 ? 5.555 -10.617 -4.57 1 98.81 114 ALA B CA 1
ATOM 2065 C C . ALA B 1 114 ? 5.105 -11.148 -5.93 1 98.81 114 ALA B C 1
ATOM 2067 O O . ALA B 1 114 ? 3.939 -11.516 -6.105 1 98.81 114 ALA B O 1
ATOM 2068 N N . TYR B 1 115 ? 6.043 -11.211 -6.887 1 98.12 115 TYR B N 1
ATOM 2069 C CA . TYR B 1 115 ? 5.691 -11.797 -8.172 1 98.12 115 TYR B CA 1
ATOM 2070 C C . TYR B 1 115 ? 6.938 -12.281 -8.906 1 98.12 115 TYR B C 1
ATOM 2072 O O . TYR B 1 115 ? 8.055 -11.867 -8.586 1 98.12 115 TYR B O 1
ATOM 2080 N N . GLN B 1 116 ? 6.676 -13.203 -9.797 1 97.19 116 GLN B N 1
ATOM 2081 C CA . GLN B 1 116 ? 7.703 -13.617 -10.75 1 97.19 116 GLN B CA 1
ATOM 2082 C C . GLN B 1 116 ? 7.801 -12.633 -11.914 1 97.19 116 GLN B C 1
ATOM 2084 O O . GLN B 1 116 ? 6.793 -12.297 -12.539 1 97.19 116 GLN B O 1
ATOM 2089 N N . GLY B 1 117 ? 9.023 -12.102 -12.125 1 94.75 117 GLY B N 1
ATOM 2090 C CA . GLY B 1 117 ? 9.266 -11.211 -13.242 1 94.75 117 GLY B CA 1
ATOM 2091 C C . GLY B 1 117 ? 9.711 -11.945 -14.5 1 94.75 117 GLY B C 1
ATOM 2092 O O . GLY B 1 117 ? 9.484 -13.148 -14.641 1 94.75 117 GLY B O 1
ATOM 2093 N N . GLU B 1 118 ? 10.172 -11.125 -15.422 1 88 118 GLU B N 1
ATOM 2094 C CA . GLU B 1 118 ? 10.672 -11.695 -16.672 1 88 118 GLU B CA 1
ATOM 2095 C C . GLU B 1 118 ? 12.023 -12.383 -16.453 1 88 118 GLU B C 1
ATOM 2097 O O . GLU B 1 118 ? 12.766 -12.031 -15.531 1 88 118 GLU B O 1
ATOM 2102 N N . LYS B 1 119 ? 12.312 -13.422 -17.266 1 85.12 119 LYS B N 1
ATOM 2103 C CA . LYS B 1 119 ? 13.609 -14.094 -17.359 1 85.12 119 LYS B CA 1
ATOM 2104 C C . LYS B 1 119 ? 14.008 -14.688 -16 1 85.12 119 LYS B C 1
ATOM 2106 O O . LYS B 1 119 ? 15.164 -14.57 -15.594 1 85.12 119 LYS B O 1
ATOM 2111 N N . GLY B 1 120 ? 13.078 -15.172 -15.289 1 88.88 120 GLY B N 1
ATOM 2112 C CA . GLY B 1 120 ? 13.391 -15.914 -14.078 1 88.88 120 GLY B CA 1
ATOM 2113 C C . GLY B 1 120 ? 13.758 -15.016 -12.914 1 88.88 120 GLY B C 1
ATOM 2114 O O . GLY B 1 120 ? 14.68 -15.32 -12.148 1 88.88 120 GLY B O 1
ATOM 2115 N N . SER B 1 121 ? 13.148 -13.891 -12.82 1 95.56 121 SER B N 1
ATOM 2116 C CA . SER B 1 121 ? 13.391 -13.008 -11.688 1 95.56 121 SER B CA 1
ATOM 2117 C C . SER B 1 121 ? 12.227 -13.031 -10.703 1 95.56 121 SER B C 1
ATOM 2119 O O . SER B 1 121 ? 11.125 -13.469 -11.047 1 95.56 121 SER B O 1
ATOM 2121 N N . VAL B 1 122 ? 12.547 -12.773 -9.453 1 98 122 VAL B N 1
ATOM 2122 C CA . VAL B 1 122 ? 11.539 -12.594 -8.414 1 98 122 VAL B CA 1
ATOM 2123 C C . VAL B 1 122 ? 11.617 -11.164 -7.863 1 98 122 VAL B C 1
ATOM 2125 O O . VAL B 1 122 ? 12.711 -10.641 -7.637 1 98 122 VAL B O 1
ATOM 2128 N N . TRP B 1 123 ? 10.438 -10.617 -7.707 1 98.31 123 TRP B N 1
ATOM 2129 C CA . TRP B 1 123 ? 10.383 -9.227 -7.27 1 98.31 123 TRP B CA 1
ATOM 2130 C C . TRP B 1 123 ? 9.477 -9.078 -6.047 1 98.31 123 TRP B C 1
ATOM 2132 O O . TRP B 1 123 ? 8.477 -9.781 -5.918 1 98.31 123 TRP B O 1
ATOM 2142 N N . GLY B 1 124 ? 9.875 -8.211 -5.105 1 98.88 124 GLY B N 1
ATOM 2143 C CA . GLY B 1 124 ? 9.023 -7.641 -4.078 1 98.88 124 GLY B CA 1
ATOM 2144 C C . GLY B 1 124 ? 8.875 -6.137 -4.195 1 98.88 124 GLY B C 1
ATOM 2145 O O . GLY B 1 124 ? 9.867 -5.414 -4.32 1 98.88 124 GLY B O 1
ATOM 2146 N N . GLU B 1 125 ? 7.59 -5.676 -4.172 1 98.94 125 GLU B N 1
ATOM 2147 C CA . GLU B 1 125 ? 7.34 -4.25 -4.355 1 98.94 125 GLU B CA 1
ATOM 2148 C C . GLU B 1 125 ? 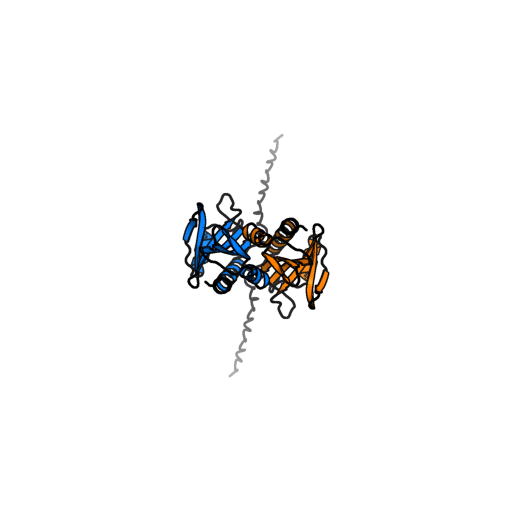6.34 -3.73 -3.326 1 98.94 125 GLU B C 1
ATOM 2150 O O . GLU B 1 125 ? 5.461 -4.469 -2.879 1 98.94 125 GLU B O 1
ATOM 2155 N N . PHE B 1 126 ? 6.488 -2.529 -2.91 1 98.94 126 PHE B N 1
ATOM 2156 C CA . PHE B 1 126 ? 5.668 -1.83 -1.929 1 98.94 126 PHE B CA 1
ATOM 2157 C C . PHE B 1 126 ? 5.312 -0.43 -2.418 1 98.94 126 PHE B C 1
ATOM 2159 O O . PHE B 1 126 ? 6.188 0.434 -2.523 1 98.94 126 PHE B O 1
ATOM 2166 N N . ASP B 1 127 ? 4.008 -0.183 -2.695 1 98.69 127 ASP B N 1
ATOM 2167 C CA . ASP B 1 127 ? 3.518 1.061 -3.279 1 98.69 127 ASP B CA 1
ATOM 2168 C C . ASP B 1 127 ? 3.168 2.078 -2.195 1 98.69 127 ASP B C 1
ATOM 2170 O O . ASP B 1 127 ? 2.58 1.725 -1.171 1 98.69 127 ASP B O 1
ATOM 2174 N N . VAL B 1 128 ? 3.539 3.312 -2.486 1 97.56 128 VAL B N 1
ATOM 2175 C CA . VAL B 1 128 ? 3.289 4.398 -1.546 1 97.56 128 VAL B CA 1
ATOM 2176 C C . VAL B 1 128 ? 2.811 5.637 -2.301 1 97.56 128 VAL B C 1
ATOM 2178 O O . VAL B 1 128 ? 3.514 6.148 -3.174 1 97.56 128 VAL B O 1
ATOM 2181 N N . ASP B 1 129 ? 1.66 6.094 -1.956 1 95.31 129 ASP B N 1
ATOM 2182 C CA . ASP B 1 129 ? 1.157 7.375 -2.445 1 95.31 129 ASP B CA 1
ATOM 2183 C C . ASP B 1 129 ? 1.332 8.469 -1.396 1 95.31 129 ASP B C 1
ATOM 2185 O O . ASP B 1 129 ? 0.797 8.367 -0.291 1 95.31 129 ASP B O 1
ATOM 2189 N N . ILE B 1 130 ? 2.016 9.578 -1.776 1 95.12 130 ILE B N 1
ATOM 2190 C CA . ILE B 1 130 ? 2.404 10.492 -0.713 1 95.12 130 ILE B CA 1
ATOM 2191 C C . ILE B 1 130 ? 1.686 11.828 -0.896 1 95.12 130 ILE B C 1
ATOM 2193 O O . ILE B 1 130 ? 1.924 12.781 -0.146 1 95.12 130 ILE B O 1
ATOM 2197 N N . SER B 1 131 ? 0.906 12.016 -1.936 1 88.88 131 SER B N 1
ATOM 2198 C CA . SER B 1 131 ? 0.153 13.25 -2.143 1 88.88 131 SER B CA 1
ATOM 2199 C C . SER B 1 131 ? -1.201 12.969 -2.785 1 88.88 131 SER B C 1
ATOM 2201 O O . SER B 1 131 ? -1.33 12.055 -3.6 1 88.88 131 SER B O 1
ATOM 2203 N N . PRO B 1 132 ? -2.244 13.664 -2.387 1 90.5 132 PRO B N 1
ATOM 2204 C CA . PRO B 1 132 ? -2.139 14.805 -1.479 1 90.5 132 PRO B CA 1
ATOM 2205 C C . PRO B 1 132 ? -2.08 14.391 -0.011 1 90.5 132 PRO B C 1
ATOM 2207 O O . PRO B 1 132 ? -2.297 13.219 0.312 1 90.5 132 PRO B O 1
ATOM 2210 N N . GLY B 1 133 ? -1.703 15.297 0.805 1 92.06 133 GLY B N 1
ATOM 2211 C CA . GLY B 1 133 ? -1.865 15.172 2.246 1 92.06 133 GLY B CA 1
ATOM 2212 C C . GLY B 1 133 ? -0.793 14.32 2.896 1 92.06 133 GLY B C 1
ATOM 2213 O O . GLY B 1 133 ? -0.902 13.969 4.074 1 92.06 133 GLY B O 1
ATOM 2214 N N . GLY B 1 134 ? 0.196 13.953 2.16 1 93.94 134 GLY B N 1
ATOM 2215 C CA . GLY B 1 134 ? 1.282 13.18 2.74 1 93.94 134 GLY B CA 1
ATOM 2216 C C . GLY B 1 134 ? 2.115 13.977 3.73 1 93.94 134 GLY B C 1
ATOM 2217 O O . GLY B 1 134 ? 2.229 15.195 3.617 1 93.94 134 GLY B O 1
ATOM 2218 N N . THR B 1 135 ? 2.676 13.266 4.746 1 95.25 135 THR B N 1
ATOM 2219 C CA . THR B 1 135 ? 3.539 13.867 5.758 1 95.25 135 THR B CA 1
ATOM 2220 C C . THR B 1 135 ? 4.879 13.133 5.828 1 95.25 135 THR B C 1
ATOM 2222 O O . THR B 1 135 ? 4.98 11.969 5.43 1 95.25 135 THR B O 1
ATOM 2225 N N . TRP B 1 136 ? 5.863 13.844 6.375 1 96.19 136 TRP B N 1
ATOM 2226 C CA . TRP B 1 136 ? 7.18 13.227 6.531 1 96.19 136 TRP B CA 1
ATOM 2227 C C . TRP B 1 136 ? 7.117 12.055 7.504 1 96.19 136 TRP B C 1
ATOM 2229 O O . TRP B 1 136 ? 7.836 11.07 7.34 1 96.19 136 TRP B O 1
ATOM 2239 N N . GLU B 1 137 ? 6.266 12.141 8.539 1 94.75 137 GLU B N 1
ATOM 2240 C CA . GLU B 1 137 ? 6.105 11.055 9.5 1 94.75 137 GLU B CA 1
ATOM 2241 C C . GLU B 1 137 ? 5.559 9.797 8.828 1 94.75 137 GLU B C 1
ATOM 2243 O O . GLU B 1 137 ? 6.008 8.688 9.125 1 94.75 137 GLU B O 1
ATOM 2248 N N . GLN B 1 138 ? 4.641 10.008 7.93 1 94.75 138 GLN B N 1
ATOM 2249 C CA . GLN B 1 138 ? 4.117 8.875 7.18 1 94.75 138 GLN B CA 1
ATOM 2250 C C . GLN B 1 138 ? 5.188 8.266 6.273 1 94.75 138 GLN B C 1
ATOM 2252 O O . GLN B 1 138 ? 5.309 7.047 6.176 1 94.75 138 GLN B O 1
ATOM 2257 N N . LEU B 1 139 ? 5.898 9.156 5.613 1 97.31 139 LEU B N 1
ATOM 2258 C CA . LEU B 1 139 ? 6.957 8.672 4.734 1 97.31 139 LEU B CA 1
ATOM 2259 C C . LEU B 1 139 ? 8 7.891 5.527 1 97.31 139 LEU B C 1
ATOM 2261 O O . LEU B 1 139 ? 8.453 6.828 5.094 1 97.31 139 LEU B O 1
ATOM 2265 N N . ASP B 1 140 ? 8.359 8.414 6.738 1 97.88 140 ASP B N 1
ATOM 2266 C CA . ASP B 1 140 ? 9.289 7.699 7.609 1 97.88 140 ASP B CA 1
ATOM 2267 C C . ASP B 1 140 ? 8.773 6.297 7.934 1 97.88 140 ASP B C 1
ATOM 2269 O O . ASP B 1 140 ? 9.547 5.336 7.957 1 97.88 140 ASP B O 1
ATOM 2273 N N . LYS B 1 141 ? 7.547 6.219 8.172 1 96.56 141 LYS B N 1
ATOM 2274 C CA . LYS B 1 141 ? 6.949 4.938 8.531 1 96.56 141 LYS B CA 1
ATOM 2275 C C . LYS B 1 141 ? 7.012 3.953 7.363 1 96.56 141 LYS B C 1
ATOM 2277 O O . LYS B 1 141 ? 7.199 2.752 7.566 1 96.56 141 LYS B O 1
ATOM 2282 N N . THR B 1 142 ? 6.832 4.418 6.098 1 97.88 142 THR B N 1
ATOM 2283 C CA . THR B 1 142 ? 6.93 3.527 4.945 1 97.88 142 THR B CA 1
ATOM 2284 C C . THR B 1 142 ? 8.344 2.975 4.809 1 97.88 142 THR B C 1
ATOM 2286 O O . THR B 1 142 ? 8.531 1.811 4.449 1 97.88 142 THR B O 1
ATOM 2289 N N . LEU B 1 143 ? 9.336 3.83 5.082 1 98.75 143 LEU B N 1
ATOM 2290 C CA . LEU B 1 143 ? 10.711 3.365 5.035 1 98.75 143 LEU B CA 1
ATOM 2291 C C . LEU B 1 143 ? 10.961 2.287 6.086 1 98.75 143 LEU B C 1
ATOM 2293 O O . LEU B 1 143 ? 11.578 1.261 5.793 1 98.75 143 LEU B O 1
ATOM 2297 N N . ASP B 1 144 ? 10.445 2.523 7.281 1 98.19 144 ASP B N 1
ATOM 2298 C CA . ASP B 1 144 ? 10.586 1.542 8.352 1 98.19 144 ASP B CA 1
ATOM 2299 C C . ASP B 1 144 ? 9.93 0.215 7.969 1 98.19 144 ASP B C 1
ATOM 2301 O O . ASP B 1 144 ? 10.5 -0.853 8.211 1 98.19 144 ASP B O 1
ATOM 2305 N N . ARG B 1 145 ? 8.789 0.25 7.406 1 98.25 145 ARG B N 1
ATOM 2306 C CA . ARG B 1 145 ? 8.07 -0.947 6.992 1 98.25 145 ARG B CA 1
ATOM 2307 C C . ARG B 1 145 ? 8.836 -1.705 5.914 1 98.25 145 ARG B C 1
ATOM 2309 O O . ARG B 1 145 ? 8.969 -2.928 5.984 1 98.25 145 ARG B O 1
ATOM 2316 N N . TRP B 1 146 ? 9.336 -1.003 4.934 1 98.81 146 TRP B N 1
ATOM 2317 C CA . TRP B 1 146 ? 10.094 -1.614 3.846 1 98.81 146 TRP B CA 1
ATOM 2318 C C . TRP B 1 146 ? 11.367 -2.27 4.371 1 98.81 146 TRP B C 1
ATOM 2320 O O . TRP B 1 146 ? 11.609 -3.455 4.133 1 98.81 146 TRP B O 1
ATOM 2330 N N . THR B 1 147 ? 12.148 -1.47 5.102 1 98.81 147 THR B N 1
ATOM 2331 C CA . THR B 1 147 ? 13.445 -1.983 5.535 1 98.81 147 THR B CA 1
ATOM 2332 C C . THR B 1 147 ? 13.273 -3.088 6.574 1 98.81 147 THR B C 1
ATOM 2334 O O . THR B 1 147 ? 14.133 -3.963 6.707 1 98.81 147 THR B O 1
ATOM 2337 N N . GLY B 1 148 ? 12.156 -3.092 7.289 1 98.69 148 GLY B N 1
ATOM 2338 C CA . GLY B 1 148 ? 11.859 -4.164 8.227 1 98.69 148 GLY B CA 1
ATOM 2339 C C . GLY B 1 148 ? 11.367 -5.43 7.547 1 98.69 148 GLY B C 1
ATOM 2340 O O . GLY B 1 148 ? 11.648 -6.535 8 1 98.69 148 GLY B O 1
ATOM 2341 N N . ALA B 1 149 ? 10.648 -5.305 6.477 1 98.81 149 ALA B N 1
ATOM 2342 C CA . ALA B 1 149 ? 9.992 -6.434 5.828 1 98.81 149 ALA B CA 1
ATOM 2343 C C . ALA B 1 149 ? 10.891 -7.059 4.766 1 98.81 149 ALA B C 1
ATOM 2345 O O . ALA B 1 149 ? 10.812 -8.258 4.508 1 98.81 149 ALA B O 1
ATOM 2346 N N . LEU B 1 150 ? 11.773 -6.297 4.156 1 98.88 150 LEU B N 1
ATOM 2347 C CA . LEU B 1 150 ? 12.539 -6.75 3.002 1 98.88 150 LEU B CA 1
ATOM 2348 C C . LEU B 1 150 ? 13.43 -7.934 3.367 1 98.88 150 LEU B C 1
ATOM 2350 O O . LEU B 1 150 ? 13.508 -8.914 2.617 1 98.88 150 LEU B O 1
ATOM 2354 N N . PRO B 1 151 ? 14.109 -7.918 4.523 1 98.88 151 PRO B N 1
ATOM 2355 C CA . PRO B 1 151 ? 14.922 -9.094 4.855 1 98.88 151 PRO B CA 1
ATOM 2356 C C . PRO B 1 151 ? 14.078 -10.352 5.059 1 98.88 151 PRO B C 1
ATOM 2358 O O . PRO B 1 151 ? 14.531 -11.453 4.75 1 98.88 151 PRO B O 1
ATOM 2361 N N . LEU B 1 152 ? 12.883 -10.219 5.531 1 98.88 152 LEU B N 1
ATOM 2362 C CA . LEU B 1 152 ? 11.984 -11.359 5.695 1 98.88 152 LEU B CA 1
ATOM 2363 C C . LEU B 1 152 ? 11.57 -11.922 4.34 1 98.88 152 LEU B C 1
ATOM 2365 O O . LEU B 1 152 ? 11.484 -13.141 4.164 1 98.88 152 LEU B O 1
ATOM 2369 N N . PHE B 1 153 ? 11.352 -11.039 3.377 1 98.88 153 PHE B N 1
ATOM 2370 C CA . PHE B 1 153 ? 11.008 -11.461 2.025 1 98.88 153 PHE B CA 1
ATOM 2371 C C . PHE B 1 153 ? 12.172 -12.188 1.374 1 98.88 153 PHE B C 1
ATOM 2373 O O . PHE B 1 153 ? 12 -13.258 0.789 1 98.88 153 PHE B O 1
ATOM 2380 N N . ALA B 1 154 ? 13.305 -11.547 1.486 1 98.62 154 ALA B N 1
ATOM 2381 C CA . ALA B 1 154 ? 14.5 -12.164 0.919 1 98.62 154 ALA B CA 1
ATOM 2382 C C . ALA B 1 154 ? 14.711 -13.57 1.468 1 98.62 154 ALA B C 1
ATOM 2384 O O . ALA B 1 154 ? 14.969 -14.508 0.708 1 98.62 154 ALA B O 1
ATOM 2385 N N . LYS B 1 155 ? 14.562 -13.727 2.764 1 98.19 155 LYS B N 1
ATOM 2386 C CA . LYS B 1 155 ? 14.695 -15.039 3.393 1 98.19 155 LYS B CA 1
ATOM 2387 C C . LYS B 1 155 ? 13.648 -16.016 2.869 1 98.19 155 LYS B C 1
ATOM 2389 O O . LYS B 1 155 ? 13.953 -17.172 2.586 1 98.19 155 LYS B O 1
ATOM 2394 N N . HIS B 1 156 ? 12.461 -15.555 2.709 1 98.44 156 HIS B N 1
ATOM 2395 C CA . HIS B 1 156 ? 11.352 -16.391 2.25 1 98.44 156 HIS B CA 1
ATOM 2396 C C . HIS B 1 156 ? 11.625 -16.953 0.859 1 98.44 156 HIS B C 1
ATOM 2398 O O . HIS B 1 156 ? 11.242 -18.078 0.556 1 98.44 156 HIS B O 1
ATOM 2404 N N . ILE B 1 157 ? 12.297 -16.141 0.001 1 97.81 157 ILE B N 1
ATOM 2405 C CA . ILE B 1 157 ? 12.531 -16.609 -1.364 1 97.81 157 ILE B CA 1
ATOM 2406 C C . ILE B 1 157 ? 13.922 -17.219 -1.471 1 97.81 157 ILE B C 1
ATOM 2408 O O . ILE B 1 157 ? 14.414 -17.469 -2.572 1 97.81 157 ILE B O 1
ATOM 2412 N N . GLY B 1 158 ? 14.586 -17.375 -0.401 1 96.38 158 GLY B N 1
ATOM 2413 C CA . GLY B 1 158 ? 15.852 -18.094 -0.345 1 96.38 158 GLY B CA 1
ATOM 2414 C C . GLY B 1 158 ? 17.047 -17.219 -0.643 1 96.38 158 GLY B C 1
ATOM 2415 O O . GLY B 1 158 ? 18.031 -17.672 -1.233 1 96.38 158 GLY B O 1
ATOM 2416 N N . GLN B 1 159 ? 16.938 -15.977 -0.334 1 93.81 159 GLN B N 1
ATOM 2417 C CA . GLN B 1 159 ? 18.031 -15.039 -0.593 1 93.81 159 GLN B CA 1
ATOM 2418 C C . GLN B 1 159 ? 18.594 -14.477 0.709 1 93.81 159 GLN B C 1
ATOM 2420 O O . GLN B 1 159 ? 17.891 -14.43 1.724 1 93.81 159 GLN B O 1
#

Organism: NCBI:txid2803784

Solvent-accessible surface area (backbone atoms only — not comparable to full-atom values): 18080 Å² total; per-residue (Å²): 135,83,78,76,79,76,77,79,78,78,79,80,79,78,77,76,76,69,73,77,68,76,78,71,61,50,74,49,57,85,58,22,46,32,72,66,54,49,32,50,53,37,39,73,72,73,31,58,54,44,80,45,61,46,98,86,64,48,70,32,38,38,36,53,57,96,93,41,66,34,34,39,42,70,35,81,55,47,97,87,47,22,20,22,33,38,30,41,36,36,71,42,73,78,47,80,67,62,89,58,50,44,36,50,46,35,59,75,43,79,66,51,38,43,21,63,51,74,86,44,17,38,35,40,34,34,70,43,75,42,48,62,40,24,16,52,52,33,53,52,49,53,52,52,52,48,69,63,45,46,62,56,51,35,48,74,66,72,88,134,83,78,78,79,77,78,77,78,78,79,79,79,77,78,76,77,68,73,78,68,75,79,71,60,49,72,47,56,85,58,22,46,33,71,68,55,50,33,50,51,39,39,74,72,74,30,58,57,44,81,44,62,45,99,85,63,47,68,31,38,37,35,53,56,96,92,39,65,34,34,38,42,69,36,82,55,45,97,85,46,22,20,20,33,39,31,40,35,35,72,43,74,78,49,82,68,63,90,58,50,44,38,49,46,34,59,77,44,79,65,50,38,41,22,63,52,76,86,44,17,39,34,40,33,35,70,45,77,42,46,61,40,24,17,52,52,33,52,51,48,52,52,53,51,48,69,63,45,48,64,56,50,35,48,73,67,73,89

Sequence (318 aa):
MTGKRIATLAAAILLAALPAARASARDLPAGGLTRAEIAQWLQGHGYKAKIHDDSSGTSIVTSASDGLNWDIYVYECNGAGRCPDLQYAAGWSGVTVADDTLNTWNRDNRYIRAYQGEKGSVWGEFDVDISPGGTWEQLDKTLDRWTGALPLFAKHIGQMTGKRIATLAAAILLAALPAARASARDLPAGGLTRAEIAQWLQGHGYKAKIHDDSSGTSIVTSASDGLNWDIYVYECNGAGRCPDLQYAAGWSGVTVADDTLNTWNRDNRYIRAYQGEKGSVWGEFDVDISPGGTWEQLDKTLDRWTGALPLFAKHIGQ

InterPro domains:
  IPR019660 Putative sensory transduction regulator YbjN [PF10722] (35-156)

Secondary structure (DSSP, 8-state):
-----------------------PPPBPPTT-B-HHHHHHHHHHTT---EEEE-TTS-EEEEEEETTEEEEEEEES--TTS-BSEEEEEEEEES----TTHHHHHHHH-SSPEEEE-TTSEEEEEEEEE-TTT-BHHHHHHHHHHHHHHHHHHHHHTT-/-----------------------PPPBPPTT-B-HHHHHHHHHHTT---EEEE-TTS-EEEEEEETTEEEEEEEES--TTS-BSEEEEEEEEES----TTHHHHHHHH-SSPEEEE-TTSEEEEEEEEE-TTT-BHHHHHHHHHHHHHHHHHHHHHTT-

Nearest PDB structures (foldseek):
  5esp-assembly2_B  TM=2.775E-01  e=7.067E-02  Podospora anserina S mat+
  7ui9-assembly1_a  TM=6.471E-01  e=3.762E+00  Saccharomyces cerevisiae S288C
  3j80-assembly1_j  TM=3.446E-01  e=1.293E+00  Saccharomyces cerevisiae
  5suh-assembly1_B-2  TM=4.082E-01  e=3.341E+00  Mycolicibacterium smegmatis MC2 155
  4ufc-assembly2_B  TM=2.682E-01  e=1.082E+00  Bacteroides ovatus